Protein AF-0000000073468187 (afdb_homodimer)

Foldseek 3Di:
DPPFFDDPVRLVVQQAQFQKKKKWFAFPVRDIDIDIFGWHADPNKIKTKAFCDDRRNVRLVVPFKMKIKTKDWDAKDADPVNVDPVRIDTWMKMKIFIFGKDKDDDLVVLQVRVLRSCCNPPVVCSPPHDDSVVSNRMIMMMTRGDDMTMGTDD/DPPFFDDPVRLVVQQAQFQKKKKWFAFPVRDIDIDIFGWHADPNKIKTKDFCDDRRNVRLVVPFKMKIKTKDWDAKDADPVNPDPVRIDTWMKMKIFIFGKDKDDDLVVLQVRVLRSCCNPPVVCSPPHDDSVVSNRMIMMMTRGPDMTMGTDD

Solvent-accessible surface area (backbone atoms only — not comparable to full-atom values): 16418 Å² total; per-residue (Å²): 134,76,86,31,59,46,50,71,66,54,41,50,49,49,54,62,63,48,74,50,33,35,42,22,28,28,40,97,88,48,37,23,42,45,42,78,40,52,56,42,58,54,95,84,24,41,36,31,69,45,66,69,67,52,71,68,53,54,18,33,74,75,41,33,45,26,13,40,28,36,69,45,80,59,57,76,39,66,42,93,70,64,80,40,75,83,42,55,46,56,24,31,41,36,35,38,31,35,29,38,35,46,73,63,78,53,64,68,60,48,46,55,51,52,50,50,44,33,43,73,77,39,52,89,41,50,84,56,79,78,54,66,68,58,53,70,62,42,28,36,37,38,33,47,67,75,44,78,46,30,38,41,42,127,134,76,88,33,59,47,50,71,67,54,41,49,48,47,53,62,63,48,74,50,32,34,42,21,29,27,41,95,89,49,37,23,42,44,44,77,41,54,56,42,56,54,96,85,25,40,36,31,70,45,66,69,66,52,70,68,52,54,18,32,73,75,41,32,43,27,13,40,26,37,69,45,80,60,54,74,39,66,40,94,70,63,79,40,74,84,40,55,44,57,25,33,40,36,36,36,30,35,29,39,37,47,75,63,78,56,65,68,61,49,45,55,51,52,49,51,44,33,43,72,75,38,52,90,41,49,85,57,80,79,54,66,67,57,53,70,62,42,28,36,37,39,33,46,66,74,43,76,46,30,38,41,41,127

Organism: Methanocorpusculum labreanum (strain ATCC 43576 / DSM 4855 / Z) (NCBI:txid410358)

Secondary structure (DSSP, 8-state):
--TTBPPHHHHHHHHHH-SEEEEEEE-TTS-EEEEEEEEEEETTEEEEEE-SSSHHHHHHHH--EEEEEEEEEEEEEE-TT--SGGGEEEEEEEEEEEEEEEE---HHHHHHHHHHHHHHH-GGGTTSPPPHHHHHHSEEEEEEEEEEEEEEE-/--TTBPPHHHHHHHHHH-S-EEEEEE-TTS-EEEEEE-EEEETTEEEEEE-SSSHHHHHHHH--EEEEEEEEEEEEEE-TT--SGGGEEEEEEEEEEEEEEEE---HHHHHHHHHHHHHHH-GGGTTSPPPHHHHHHSEEEEEEEEEEEEEEE-

Radius of gyration: 19.94 Å; Cα contacts (8 Å, |Δi|>4): 671; chains: 2; bounding box: 41×60×46 Å

Sequence (308 aa):
MKDHQLSEEEITYLLENAASGVLGTSDADGSPYCVPVHFVYLDKKIYIHGLTAGEKTENIQRDPRVCFTVYRMGELLYSAEAKSPCSVNTAYQSVVVKGSAILVDDLQAKREILDAVVKKYTPQLACLSMQETAVMQTAVIVITPAICTGKYYLMKDHQLSEEEITYLLENAASGVLGTSDADGSPYCVPVHFVYLDKKIYIHGLTAGEKTENIQRDPRVCFTVYRMGELLYSAEAKSPCSVNTAYQSVVVKGSAILVDDLQAKREILDAVVKKYTPQLACLSMQETAVMQTAVIVITPAICTGKYYL

Nearest PDB structures (foldseek):
  2fg9-assembly1_A  TM=9.279E-01  e=3.735E-14  Bacteroides thetaiotaomicron VPI-5482
  2hti-assembly1_A-2  TM=8.889E-01  e=5.302E-12  Halalkalibacterium halodurans
  1rfe-assembly1_A  TM=8.109E-01  e=7.107E-11  Mycobacterium tuberculosis H37Rv
  3f7e-assembly1_B  TM=7.741E-01  e=7.511E-09  Mycolicibacterium smegmatis
  3tgv-assembly2_D  TM=7.166E-01  e=1.816E-07  Vibrio cholerae O395

InterPro domains:
  IPR012349 FMN-binding split barrel [G3DSA:2.30.110.10] (2-153)
  IPR024747 Pyridoxamine 5'-phosphate oxidase-related [PF12900] (7-151)

pLDDT: mean 88.02, std 11.49, range [37.12, 98.69]

Structure (mmCIF, N/CA/C/O backbone):
data_AF-0000000073468187-model_v1
#
loop_
_entity.id
_entity.type
_entity.pdbx_description
1 polymer "Pyridoxamine 5'-phosphate oxidase-related, FMN-binding protein"
#
loop_
_atom_site.group_PDB
_atom_site.id
_atom_site.type_symbol
_atom_site.label_atom_id
_atom_site.label_alt_id
_atom_site.label_comp_id
_atom_site.label_asym_id
_atom_site.label_entity_id
_atom_site.label_seq_id
_atom_site.pdbx_PDB_ins_code
_atom_site.Cartn_x
_atom_site.Cartn_y
_atom_site.Cartn_z
_atom_site.occupancy
_atom_site.B_iso_or_equiv
_atom_site.auth_seq_id
_atom_site.auth_comp_id
_atom_site.auth_asym_id
_atom_site.auth_atom_id
_atom_site.pdbx_PDB_model_num
ATOM 1 N N . MET A 1 1 ? -17.359 -10.578 -7.027 1 38.19 1 MET A N 1
ATOM 2 C CA . MET A 1 1 ? -16.562 -10.773 -5.82 1 38.19 1 MET A CA 1
ATOM 3 C C . MET A 1 1 ? -17.266 -10.164 -4.605 1 38.19 1 MET A C 1
ATOM 5 O O . MET A 1 1 ? -16.719 -9.281 -3.947 1 38.19 1 MET A O 1
ATOM 9 N N . LYS A 1 2 ? -18.531 -10.25 -4.688 1 46.78 2 LYS A N 1
ATOM 10 C CA . LYS A 1 2 ? -19.594 -9.742 -3.82 1 46.78 2 LYS A CA 1
ATOM 11 C C . LYS A 1 2 ? -19.453 -10.281 -2.4 1 46.78 2 LYS A C 1
ATOM 13 O O . LYS A 1 2 ? -19.859 -9.633 -1.438 1 46.78 2 LYS A O 1
ATOM 18 N N . ASP A 1 3 ? -18.734 -11.422 -2.129 1 59.06 3 ASP A N 1
ATOM 19 C CA . ASP A 1 3 ? -19.062 -12.164 -0.917 1 59.06 3 ASP A CA 1
ATOM 20 C C . ASP A 1 3 ? -18.234 -11.68 0.27 1 59.06 3 ASP A C 1
ATOM 22 O O . ASP A 1 3 ? -18.641 -11.844 1.424 1 59.06 3 ASP A O 1
ATOM 26 N N . HIS A 1 4 ? -17.297 -10.719 0.056 1 77.31 4 HIS A N 1
ATOM 27 C CA . HIS A 1 4 ? -16.5 -10.375 1.225 1 77.31 4 HIS A CA 1
ATOM 28 C C . HIS A 1 4 ? -16.281 -8.867 1.326 1 77.31 4 HIS A C 1
ATOM 30 O O . HIS A 1 4 ? -15.148 -8.391 1.396 1 77.31 4 HIS A O 1
ATOM 36 N N . GLN A 1 5 ? -17.641 -8.297 1.469 1 83.62 5 GLN A N 1
ATOM 37 C CA . GLN A 1 5 ? -17.594 -6.844 1.579 1 83.62 5 GLN A CA 1
ATOM 38 C C . GLN A 1 5 ? -17.672 -6.402 3.037 1 83.62 5 GLN A C 1
ATOM 40 O O . GLN A 1 5 ? -18.516 -6.883 3.793 1 83.62 5 GLN A O 1
ATOM 45 N N . LEU A 1 6 ? -16.812 -5.555 3.4 1 87.31 6 LEU A N 1
ATOM 46 C CA . LEU A 1 6 ? -16.859 -4.957 4.73 1 87.31 6 LEU A CA 1
ATOM 47 C C . LEU A 1 6 ? -18.062 -4.039 4.871 1 87.31 6 LEU A C 1
ATOM 49 O O . LEU A 1 6 ? -18.469 -3.393 3.906 1 87.31 6 LEU A O 1
ATOM 53 N N . SER A 1 7 ? -18.609 -3.998 6.039 1 88.56 7 SER A N 1
ATOM 54 C CA . SER A 1 7 ? -19.641 -3.025 6.34 1 88.56 7 SER A CA 1
ATOM 55 C C . SER A 1 7 ? -19.078 -1.613 6.434 1 88.56 7 SER A C 1
ATOM 57 O O . SER A 1 7 ? -17.859 -1.436 6.535 1 88.56 7 SER A O 1
ATOM 59 N N . GLU A 1 8 ? -19.953 -0.653 6.371 1 90.25 8 GLU A N 1
ATOM 60 C CA . GLU A 1 8 ? -19.531 0.733 6.52 1 90.25 8 GLU A CA 1
ATOM 61 C C . GLU A 1 8 ? -18.828 0.954 7.859 1 90.25 8 GLU A C 1
ATOM 63 O O . GLU A 1 8 ? -17.875 1.723 7.945 1 90.25 8 GLU A O 1
ATOM 68 N N . GLU A 1 9 ? -19.375 0.314 8.844 1 91.88 9 GLU A N 1
ATOM 69 C CA . GLU A 1 9 ? -18.797 0.426 10.18 1 91.88 9 GLU A CA 1
ATOM 70 C C . GLU A 1 9 ? -17.391 -0.158 10.219 1 91.88 9 GLU A C 1
ATOM 72 O O . GLU A 1 9 ? -16.484 0.415 10.828 1 91.88 9 GLU A O 1
ATOM 77 N N . GLU A 1 10 ? -17.219 -1.279 9.57 1 91.25 10 GLU A 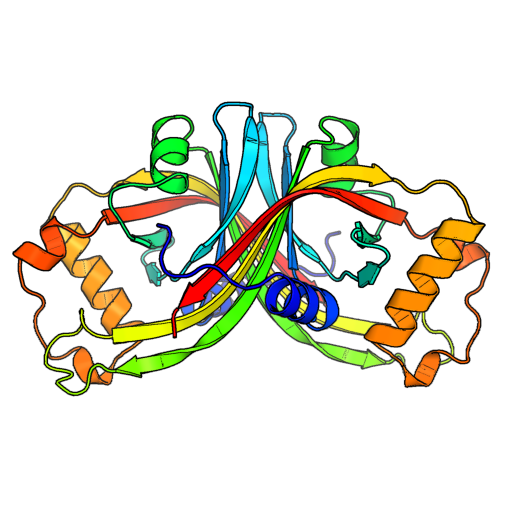N 1
ATOM 78 C CA . GLU A 1 10 ? -15.906 -1.932 9.523 1 91.25 10 GLU A CA 1
ATOM 79 C C . GLU A 1 10 ? -14.906 -1.11 8.711 1 91.25 10 GLU A C 1
ATOM 81 O O . GLU A 1 10 ? -13.734 -1.016 9.07 1 91.25 10 GLU A O 1
ATOM 86 N N . ILE A 1 11 ? -15.414 -0.566 7.652 1 94.25 11 ILE A N 1
ATOM 87 C CA . ILE A 1 11 ? -14.586 0.311 6.828 1 94.25 11 ILE A CA 1
ATOM 88 C C . ILE A 1 11 ? -14.117 1.506 7.656 1 94.25 11 ILE A C 1
ATOM 90 O O . ILE A 1 11 ? -12.922 1.813 7.691 1 94.25 11 ILE A O 1
ATOM 94 N N . THR A 1 12 ? -15.047 2.113 8.328 1 94.38 12 THR A N 1
ATOM 95 C CA . THR A 1 12 ? -14.742 3.264 9.172 1 94.38 12 THR A CA 1
ATOM 96 C C . THR A 1 12 ? -13.742 2.883 10.266 1 94.38 12 THR A C 1
ATOM 98 O O . THR A 1 12 ? -12.789 3.617 10.523 1 94.38 12 THR A O 1
ATOM 101 N N . TYR A 1 13 ? -13.945 1.744 10.867 1 94.31 13 TYR A N 1
ATOM 102 C CA . TYR A 1 13 ? -13.047 1.274 11.922 1 94.31 13 TYR A CA 1
ATOM 103 C C . TYR A 1 13 ? -11.625 1.117 11.398 1 94.31 13 TYR A C 1
ATOM 105 O O . TYR A 1 13 ? -10.672 1.574 12.039 1 94.31 13 TYR A O 1
ATOM 113 N N . LEU A 1 14 ? -11.5 0.508 10.273 1 94.56 14 LEU A N 1
ATOM 114 C CA . LEU A 1 14 ? -10.172 0.299 9.695 1 94.56 14 LEU A CA 1
ATOM 115 C C . LEU A 1 14 ? -9.508 1.631 9.359 1 94.56 14 LEU A C 1
ATOM 117 O O . LEU A 1 14 ? -8.328 1.832 9.648 1 94.56 14 LEU A O 1
ATOM 121 N N . LEU A 1 15 ? -10.234 2.52 8.805 1 96 15 LEU A N 1
ATOM 122 C CA . LEU A 1 15 ? -9.695 3.816 8.406 1 96 15 LEU A CA 1
ATOM 123 C C . LEU A 1 15 ? -9.336 4.652 9.625 1 96 15 LEU A C 1
ATOM 125 O O . LEU A 1 15 ? -8.391 5.445 9.578 1 96 15 LEU A O 1
ATOM 129 N N . GLU A 1 16 ? -10.023 4.461 10.656 1 94.69 16 GLU A N 1
ATOM 130 C CA . GLU A 1 16 ? -9.766 5.246 11.859 1 94.69 16 GLU A CA 1
ATOM 131 C C . GLU A 1 16 ? -8.602 4.668 12.656 1 94.69 16 GLU A C 1
ATOM 133 O O . GLU A 1 16 ? -7.902 5.398 13.359 1 94.69 16 GLU A O 1
ATOM 138 N N . ASN A 1 17 ? -8.336 3.381 12.484 1 93.06 17 ASN A N 1
ATOM 139 C CA . ASN A 1 17 ? -7.441 2.752 13.453 1 93.06 17 ASN A CA 1
ATOM 140 C C . ASN A 1 17 ? -6.152 2.275 12.789 1 93.06 17 ASN A C 1
ATOM 142 O O . ASN A 1 17 ? -5.156 2.023 13.469 1 93.06 17 ASN A O 1
ATOM 146 N N . ALA A 1 18 ? -6.168 2.047 11.508 1 93 18 ALA A N 1
ATOM 147 C CA . ALA A 1 18 ? -4.93 1.641 10.852 1 93 18 ALA A CA 1
ATOM 148 C C . ALA A 1 18 ? -3.848 2.705 11.008 1 93 18 ALA A C 1
ATOM 150 O O . ALA A 1 18 ? -4.117 3.9 10.867 1 93 18 ALA A O 1
ATOM 151 N N . ALA A 1 19 ? -2.623 2.307 11.273 1 91.06 19 ALA A N 1
ATOM 152 C CA . ALA A 1 19 ? -1.525 3.232 11.539 1 91.06 19 ALA A CA 1
ATOM 153 C C . ALA A 1 19 ? -1.041 3.891 10.25 1 91.06 19 ALA A C 1
ATOM 155 O O . ALA A 1 19 ? -0.553 5.023 10.266 1 91.06 19 ALA A O 1
ATOM 156 N N . SER A 1 20 ? -1.106 3.146 9.219 1 93.81 20 SER A N 1
ATOM 157 C CA . SER A 1 20 ? -0.61 3.654 7.941 1 93.81 20 SER A CA 1
ATOM 158 C C . SER A 1 20 ? -1.435 3.119 6.773 1 93.81 20 SER A C 1
ATOM 160 O O . SER A 1 20 ? -2.225 2.188 6.941 1 93.81 20 SER A O 1
ATOM 162 N N . GLY A 1 21 ? -1.329 3.762 5.68 1 95.88 21 GLY A N 1
ATOM 163 C CA . GLY A 1 21 ? -1.89 3.355 4.402 1 95.88 21 GLY A CA 1
ATOM 164 C C . GLY A 1 21 ? -0.959 3.615 3.232 1 95.88 21 GLY A C 1
ATOM 165 O O . GLY A 1 21 ? 0.161 4.094 3.418 1 95.88 21 GLY A O 1
ATOM 166 N N . VAL A 1 22 ? -1.368 3.225 2.084 1 97.5 22 VAL A N 1
ATOM 167 C CA . VAL A 1 22 ? -0.574 3.447 0.88 1 97.5 22 VAL A CA 1
ATOM 168 C C . VAL A 1 22 ? -1.325 4.375 -0.072 1 97.5 22 VAL A C 1
ATOM 170 O O . VAL A 1 22 ? -2.479 4.113 -0.421 1 97.5 22 VAL A O 1
ATOM 173 N N . LEU A 1 23 ? -0.683 5.441 -0.407 1 98.19 23 LEU A N 1
ATOM 174 C CA . LEU A 1 23 ? -1.213 6.395 -1.377 1 98.19 23 LEU A CA 1
ATOM 175 C C . LEU A 1 23 ? -0.677 6.102 -2.773 1 98.19 23 LEU A C 1
ATOM 177 O O . LEU A 1 23 ? 0.539 6.059 -2.98 1 98.19 23 LEU A O 1
ATOM 181 N N . GLY A 1 24 ? -1.588 5.879 -3.672 1 98.31 24 GLY A N 1
ATOM 182 C CA . GLY A 1 24 ? -1.244 5.73 -5.074 1 98.31 24 GLY A CA 1
ATOM 183 C C . GLY A 1 24 ? -1.524 6.973 -5.895 1 98.31 24 GLY A C 1
ATOM 184 O O . GLY A 1 24 ? -2.637 7.504 -5.867 1 98.31 24 GLY A O 1
ATOM 185 N N . THR A 1 25 ? -0.547 7.453 -6.578 1 98.19 25 THR A N 1
ATOM 186 C CA . THR A 1 25 ? -0.655 8.57 -7.512 1 98.19 25 THR A CA 1
ATOM 187 C C . THR A 1 25 ? -0.124 8.18 -8.883 1 98.19 25 THR A C 1
ATOM 189 O O . THR A 1 25 ? 0.376 7.062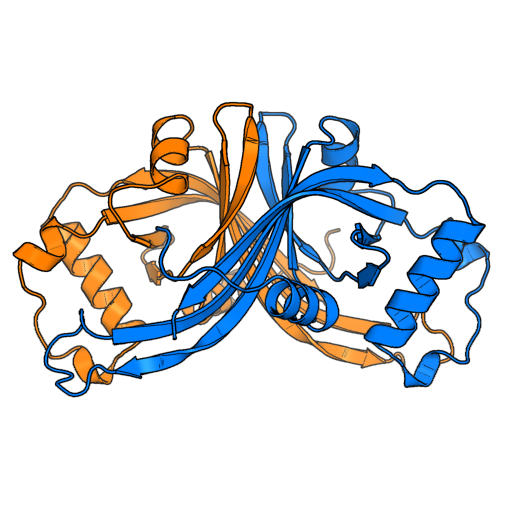 -9.07 1 98.19 25 THR A O 1
ATOM 192 N N . SER A 1 26 ? -0.34 9.055 -9.844 1 97.62 26 SER A N 1
ATOM 193 C CA . SER A 1 26 ? 0.182 8.82 -11.188 1 97.62 26 SER A CA 1
ATOM 194 C C . SER A 1 26 ? 1.375 9.727 -11.484 1 97.62 26 SER A C 1
ATOM 196 O O . SER A 1 26 ? 1.283 10.945 -11.344 1 97.62 26 SER A O 1
ATOM 198 N N . ASP A 1 27 ? 2.451 9.109 -11.883 1 96.44 27 ASP A N 1
ATOM 199 C CA . ASP A 1 27 ? 3.615 9.883 -12.297 1 96.44 27 ASP A CA 1
ATOM 200 C C . ASP A 1 27 ? 3.332 10.641 -13.586 1 96.44 27 ASP A C 1
ATOM 202 O O . ASP A 1 27 ? 2.266 10.492 -14.188 1 96.44 27 ASP A O 1
ATOM 206 N N . ALA A 1 28 ? 4.332 11.438 -13.969 1 94.69 28 ALA A N 1
ATOM 207 C CA . ALA A 1 28 ? 4.172 12.281 -15.148 1 94.69 28 ALA A CA 1
ATOM 208 C C . ALA A 1 28 ? 3.938 11.438 -16.406 1 94.69 28 ALA A C 1
ATOM 210 O O . ALA A 1 28 ? 3.211 11.844 -17.312 1 94.69 28 ALA A O 1
ATOM 211 N N . ASP A 1 29 ? 4.488 10.25 -16.453 1 94.62 29 ASP A N 1
ATOM 212 C CA . ASP A 1 29 ? 4.355 9.383 -17.625 1 94.62 29 ASP A CA 1
ATOM 213 C C . ASP A 1 29 ? 3.135 8.477 -17.5 1 94.62 29 ASP A C 1
ATOM 215 O O . ASP A 1 29 ? 2.928 7.59 -18.328 1 94.62 29 ASP A O 1
ATOM 219 N N . GLY A 1 30 ? 2.408 8.648 -16.422 1 94.38 30 GLY A N 1
ATOM 220 C CA . GLY A 1 30 ? 1.187 7.883 -16.234 1 94.38 30 GLY A CA 1
ATOM 221 C C . GLY A 1 30 ? 1.387 6.633 -15.406 1 94.38 30 GLY A C 1
ATOM 222 O O . GLY A 1 30 ? 0.422 5.945 -15.07 1 94.38 30 GLY A O 1
ATOM 223 N N . SER A 1 31 ? 2.637 6.344 -15.086 1 96.31 31 SER A N 1
ATOM 224 C CA . SER A 1 31 ? 2.902 5.148 -14.289 1 96.31 31 SER A CA 1
ATOM 225 C C . SER A 1 31 ? 2.453 5.336 -12.844 1 96.31 31 SER A C 1
ATOM 227 O O . SER A 1 31 ? 2.521 6.441 -12.305 1 96.31 31 SER A O 1
ATOM 229 N N . PRO A 1 32 ? 1.988 4.262 -12.289 1 97.75 32 PRO A N 1
ATOM 230 C CA . PRO A 1 32 ? 1.579 4.367 -10.883 1 97.75 32 PRO A CA 1
ATOM 231 C C . PRO A 1 32 ? 2.758 4.605 -9.938 1 97.75 32 PRO A C 1
ATOM 233 O O . PRO A 1 32 ? 3.865 4.129 -10.195 1 97.75 32 PRO A O 1
ATOM 236 N N . TYR A 1 33 ? 2.539 5.363 -8.953 1 97.69 33 TYR A N 1
ATOM 237 C CA . TYR A 1 33 ? 3.471 5.617 -7.859 1 97.69 33 TYR A CA 1
ATOM 238 C C . TYR A 1 33 ? 2.781 5.457 -6.508 1 97.69 33 TYR A C 1
ATOM 240 O O . TYR A 1 33 ? 1.855 6.203 -6.184 1 97.69 33 TYR A O 1
ATOM 248 N N . CYS A 1 34 ? 3.172 4.465 -5.723 1 97.5 34 CYS A N 1
ATOM 249 C CA . CYS A 1 34 ? 2.531 4.121 -4.461 1 97.5 34 CYS A CA 1
ATOM 250 C C . CYS A 1 34 ? 3.508 4.262 -3.299 1 97.5 34 CYS A C 1
ATOM 252 O O . CYS A 1 34 ? 4.582 3.656 -3.311 1 97.5 34 CYS A O 1
ATOM 254 N N . VAL A 1 35 ? 3.125 4.984 -2.262 1 96.06 35 VAL A N 1
ATOM 255 C CA . VAL A 1 35 ? 4.027 5.172 -1.129 1 96.06 35 VAL A CA 1
ATOM 256 C C . VAL A 1 35 ? 3.246 5.043 0.177 1 96.06 35 VAL A C 1
ATOM 258 O O . VAL A 1 35 ? 2.096 5.48 0.267 1 96.06 35 VAL A O 1
ATOM 261 N N . PRO A 1 36 ? 3.861 4.41 1.139 1 95.06 36 PRO A N 1
ATOM 262 C CA . PRO A 1 36 ? 3.209 4.375 2.449 1 95.06 36 PRO A CA 1
ATOM 263 C C . PRO A 1 36 ? 3.199 5.734 3.141 1 95.06 36 PRO A C 1
ATOM 265 O O . PRO A 1 36 ? 4.168 6.492 3.041 1 95.06 36 PRO A O 1
ATOM 268 N N . VAL A 1 37 ? 2.123 6.016 3.84 1 94 37 VAL A N 1
ATOM 269 C CA . VAL A 1 37 ? 1.981 7.312 4.496 1 94 37 VAL A CA 1
ATOM 270 C C . VAL A 1 37 ? 1.19 7.152 5.789 1 94 37 VAL A C 1
ATOM 272 O O . VAL A 1 37 ? 0.355 6.254 5.91 1 94 37 VAL A O 1
ATOM 275 N N . HIS A 1 38 ? 1.475 8.047 6.734 1 92.81 38 HIS A N 1
ATOM 276 C CA . HIS A 1 38 ? 0.562 8.234 7.855 1 92.81 38 HIS A CA 1
ATOM 277 C C . HIS A 1 38 ? -0.658 9.055 7.441 1 92.81 38 HIS A C 1
ATOM 279 O O . HIS A 1 38 ? -0.572 9.891 6.543 1 92.81 38 HIS A O 1
ATOM 285 N N . PHE A 1 39 ? -1.744 8.758 8.141 1 95.69 39 PHE A N 1
ATOM 286 C CA . PHE A 1 39 ? -2.971 9.445 7.766 1 95.69 39 PHE A CA 1
ATOM 287 C C . PHE A 1 39 ? -3.936 9.523 8.945 1 95.69 39 PHE A C 1
ATOM 289 O O . PHE A 1 39 ? -3.762 8.82 9.938 1 95.69 39 PHE A O 1
ATOM 296 N N . VAL A 1 40 ? -4.875 10.391 8.797 1 96.81 40 VAL A N 1
ATOM 297 C CA . VAL A 1 40 ? -6.031 10.422 9.688 1 96.81 40 VAL A CA 1
ATOM 298 C C . VAL A 1 40 ? -7.316 10.461 8.867 1 96.81 40 VAL A C 1
ATOM 300 O O . VAL A 1 40 ? -7.316 10.93 7.723 1 96.81 40 VAL A O 1
ATOM 303 N N . TYR A 1 41 ? -8.32 9.82 9.391 1 97.69 41 TYR A N 1
ATOM 304 C CA . TYR A 1 41 ? -9.656 9.82 8.805 1 97.69 41 TYR A CA 1
ATOM 305 C C . TYR A 1 41 ? -10.609 10.695 9.609 1 97.69 41 TYR A C 1
ATOM 307 O O . TYR A 1 41 ? -10.898 10.406 10.773 1 97.69 41 TYR A O 1
ATOM 315 N N . LEU A 1 42 ? -11.016 11.789 8.984 1 95.44 42 LEU A N 1
ATOM 316 C CA . LEU A 1 42 ? -11.883 12.766 9.633 1 95.44 42 LEU A CA 1
ATOM 317 C C . LEU A 1 42 ? -12.977 13.234 8.68 1 95.44 42 LEU A C 1
ATOM 319 O O . LEU A 1 42 ? -12.703 13.555 7.52 1 95.44 42 LEU A O 1
ATOM 323 N N . ASP A 1 43 ? -14.289 13.25 9.148 1 94.19 43 ASP A N 1
ATOM 324 C CA . ASP A 1 43 ? -15.414 13.766 8.375 1 94.19 43 ASP A CA 1
ATOM 325 C C . ASP A 1 43 ? -15.477 13.094 7 1 94.19 43 ASP A C 1
ATOM 327 O O . ASP A 1 43 ? -15.578 13.781 5.977 1 94.19 43 ASP A O 1
ATOM 331 N N . LYS A 1 44 ? -15.234 11.82 6.918 1 95.81 44 LYS A N 1
ATOM 332 C CA . LYS A 1 44 ? -15.344 10.969 5.734 1 95.81 44 LYS A CA 1
ATOM 333 C C . LYS A 1 44 ? -14.289 11.336 4.699 1 95.81 44 LYS A C 1
ATOM 335 O O . LYS A 1 44 ? -14.477 11.109 3.502 1 95.81 44 LYS A O 1
ATOM 340 N N . LYS A 1 45 ? -13.227 11.969 5.188 1 97.94 45 LYS A N 1
ATOM 341 C CA . LYS A 1 45 ? -12.086 12.281 4.332 1 97.94 45 LYS A CA 1
ATOM 342 C C . LYS A 1 45 ? -10.789 11.719 4.922 1 97.94 45 LYS A C 1
ATOM 344 O O . LYS A 1 45 ? -10.727 11.422 6.117 1 97.94 45 LYS A O 1
ATOM 349 N N . ILE A 1 46 ? -9.859 11.57 4.051 1 98.38 46 ILE A N 1
ATOM 350 C CA . ILE A 1 46 ? -8.547 11.086 4.453 1 98.38 46 ILE A CA 1
ATOM 351 C C . ILE A 1 46 ? -7.52 12.211 4.348 1 98.38 46 ILE A C 1
ATOM 353 O O . ILE A 1 46 ? -7.43 12.883 3.318 1 98.38 46 ILE A O 1
ATOM 357 N N . TYR A 1 47 ? -6.758 12.398 5.391 1 97.75 47 TYR A N 1
ATOM 358 C CA . TYR A 1 47 ? -5.758 13.461 5.422 1 97.75 47 TYR A CA 1
ATOM 359 C C . TYR A 1 47 ? -4.359 12.891 5.637 1 97.75 47 TYR A C 1
ATOM 361 O O . TYR A 1 47 ? -4.168 12.008 6.473 1 97.75 47 TYR A O 1
ATOM 369 N N . ILE A 1 48 ? -3.457 13.422 4.898 1 95.94 48 ILE A N 1
ATOM 370 C CA . ILE A 1 48 ? -2.072 12.977 4.953 1 95.94 48 ILE A CA 1
ATOM 371 C C . ILE A 1 48 ? -1.147 14.172 5.168 1 95.94 48 ILE A C 1
ATOM 373 O O . ILE A 1 48 ? -1.289 15.195 4.504 1 95.94 48 ILE A O 1
ATOM 377 N N . HIS A 1 49 ? -0.279 14.016 6.121 1 87.62 49 HIS A N 1
ATOM 378 C CA . HIS A 1 49 ? 0.706 15.078 6.312 1 87.62 49 HIS A CA 1
ATOM 379 C C . HIS A 1 49 ? 2.018 14.742 5.609 1 87.62 49 HIS A C 1
ATOM 381 O O . HIS A 1 49 ? 2.352 13.57 5.438 1 87.62 49 HIS A O 1
ATOM 387 N N . GLY A 1 50 ? 2.713 15.711 5.203 1 77.75 50 GLY A N 1
ATOM 388 C CA . GLY A 1 50 ? 4.008 15.492 4.574 1 77.75 50 GLY A CA 1
ATOM 389 C C . GLY A 1 50 ? 4.711 16.781 4.207 1 77.75 50 GLY A C 1
ATOM 390 O O . GLY A 1 50 ? 4.391 17.844 4.738 1 77.75 50 GLY A O 1
ATOM 391 N N . LEU A 1 51 ? 5.82 16.5 3.416 1 71.06 51 LEU A N 1
ATOM 392 C CA . LEU A 1 51 ? 6.598 17.641 2.938 1 71.06 51 LEU A CA 1
ATOM 393 C C . LEU A 1 51 ? 5.875 18.359 1.803 1 71.06 51 LEU A C 1
ATOM 395 O O . LEU A 1 51 ? 5.098 17.75 1.071 1 71.06 51 LEU A O 1
ATOM 399 N N . THR A 1 52 ? 6.098 19.531 1.712 1 71.31 52 THR A N 1
ATOM 400 C CA . THR A 1 52 ? 5.488 20.359 0.683 1 71.31 52 THR A CA 1
ATOM 401 C C . THR A 1 52 ? 6.035 20 -0.697 1 71.31 52 THR A C 1
ATOM 403 O O . THR A 1 52 ? 5.418 20.328 -1.716 1 71.31 52 THR A O 1
ATOM 406 N N . ALA A 1 53 ? 7.184 19.375 -0.659 1 71 53 ALA A N 1
ATOM 407 C CA . ALA A 1 53 ? 7.809 18.969 -1.917 1 71 53 ALA A CA 1
ATOM 408 C C . ALA A 1 53 ? 8.016 17.453 -1.971 1 71 53 ALA A C 1
ATOM 410 O O . ALA A 1 53 ? 8.195 16.812 -0.936 1 71 53 ALA A O 1
ATOM 411 N N . GLY A 1 54 ? 7.906 17.047 -3.262 1 80.69 54 GLY A N 1
ATOM 412 C CA . GLY A 1 54 ? 8.125 15.625 -3.471 1 80.69 54 GLY A CA 1
ATOM 413 C C . GLY A 1 54 ? 7.285 15.055 -4.602 1 80.69 54 GLY A C 1
ATOM 414 O O . GLY A 1 54 ? 6.387 15.719 -5.113 1 80.69 54 GLY A O 1
ATOM 415 N N . GLU A 1 55 ? 7.59 13.883 -4.895 1 83.38 55 GLU A N 1
ATOM 416 C CA . GLU A 1 55 ? 7 13.227 -6.059 1 83.38 55 GLU A CA 1
ATOM 417 C C . GLU A 1 55 ? 5.488 13.086 -5.906 1 83.38 55 GLU A C 1
ATOM 419 O O . GLU A 1 55 ? 4.738 13.352 -6.848 1 83.38 55 GLU A O 1
ATOM 424 N N . LYS A 1 56 ? 5.031 12.727 -4.707 1 85.31 56 LYS A N 1
ATOM 425 C CA . LYS A 1 56 ? 3.594 12.539 -4.543 1 85.31 56 LYS A CA 1
ATOM 426 C C . LYS A 1 56 ? 2.848 13.867 -4.648 1 85.31 56 LYS A C 1
ATOM 428 O O . LYS A 1 56 ? 1.755 13.922 -5.215 1 85.31 56 LYS A O 1
ATOM 433 N N . THR A 1 57 ? 3.4 14.891 -4.086 1 90.12 57 THR A N 1
ATOM 434 C CA . THR A 1 57 ? 2.77 16.203 -4.145 1 90.12 57 THR A CA 1
ATOM 435 C C . THR A 1 57 ? 2.738 16.734 -5.578 1 90.12 57 THR A C 1
ATOM 437 O O . THR A 1 57 ? 1.726 17.266 -6.027 1 90.12 57 THR A O 1
ATOM 440 N N . GLU A 1 58 ? 3.812 16.562 -6.285 1 92.88 58 GLU A N 1
ATOM 441 C CA . GLU A 1 58 ? 3.867 16.953 -7.691 1 92.88 58 GLU A CA 1
ATOM 442 C C . GLU A 1 58 ? 2.848 16.172 -8.516 1 92.88 58 GLU A C 1
ATOM 444 O O . GLU A 1 58 ? 2.174 16.75 -9.375 1 92.88 58 GLU A O 1
ATOM 449 N N . ASN A 1 59 ? 2.766 14.914 -8.258 1 95.75 59 ASN A N 1
ATOM 450 C CA . ASN A 1 59 ? 1.802 14.078 -8.961 1 95.75 59 ASN A CA 1
ATOM 451 C C . ASN A 1 59 ? 0.372 14.562 -8.75 1 95.75 59 ASN A C 1
ATOM 453 O O . ASN A 1 59 ? -0.403 14.664 -9.703 1 95.75 59 ASN A O 1
ATOM 457 N N . ILE A 1 60 ? 0.068 14.859 -7.5 1 95.44 60 ILE A N 1
ATOM 458 C CA . ILE A 1 60 ? -1.287 15.25 -7.133 1 95.44 60 ILE A CA 1
ATOM 459 C C . ILE A 1 60 ? -1.644 16.578 -7.805 1 95.44 60 ILE A C 1
ATOM 461 O O . ILE A 1 60 ? -2.783 16.766 -8.234 1 95.44 60 ILE A O 1
ATOM 465 N N . GLN A 1 61 ? -0.663 17.438 -7.867 1 94.19 61 GLN A N 1
ATOM 466 C CA . GLN A 1 61 ? -0.886 18.719 -8.531 1 94.19 61 GLN A CA 1
ATOM 467 C C . GLN A 1 61 ? -1.161 18.516 -10.023 1 94.19 61 GLN A C 1
ATOM 469 O O . GLN A 1 61 ? -1.949 19.25 -10.617 1 94.19 61 GLN A O 1
ATOM 474 N N . ARG A 1 62 ? -0.576 17.547 -10.633 1 95.94 62 ARG A N 1
ATOM 475 C CA . ARG A 1 62 ? -0.739 17.266 -12.055 1 95.94 62 ARG A CA 1
ATOM 476 C C . ARG A 1 62 ? -2.018 16.469 -12.312 1 95.94 62 ARG A C 1
ATOM 478 O O . ARG A 1 62 ? -2.729 16.734 -13.281 1 95.94 62 ARG A O 1
ATOM 485 N N . ASP A 1 63 ? -2.291 15.484 -11.531 1 97.19 63 ASP A N 1
ATOM 486 C CA . ASP A 1 63 ? -3.447 14.602 -11.633 1 97.19 63 ASP A CA 1
ATOM 487 C C . ASP A 1 63 ? -4.02 14.289 -10.25 1 97.19 63 ASP A C 1
ATOM 489 O O . ASP A 1 63 ? -3.443 13.5 -9.5 1 97.19 63 ASP A O 1
ATOM 493 N N . PRO A 1 64 ? -5.145 14.906 -9.898 1 97.75 64 PRO A N 1
ATOM 494 C CA . PRO A 1 64 ? -5.664 14.789 -8.531 1 97.75 64 PRO A CA 1
ATOM 495 C C . PRO A 1 64 ? -6.27 13.414 -8.242 1 97.75 64 PRO A C 1
ATOM 497 O O . PRO A 1 64 ? -6.648 13.125 -7.105 1 97.75 64 PRO A O 1
ATOM 500 N N . ARG A 1 65 ? -6.453 12.586 -9.281 1 98.25 65 ARG A N 1
ATOM 501 C CA . ARG A 1 65 ? -7.016 11.258 -9.055 1 98.25 65 ARG A CA 1
ATOM 502 C C . ARG A 1 65 ? -6.035 10.375 -8.289 1 98.25 65 ARG A C 1
ATOM 504 O O . ARG A 1 65 ? -4.875 10.234 -8.688 1 98.25 65 ARG A O 1
ATOM 511 N N . VAL A 1 66 ? -6.473 9.805 -7.199 1 98.56 66 VAL A N 1
ATOM 512 C CA . VAL A 1 66 ? -5.594 9 -6.352 1 98.56 66 VAL A CA 1
ATOM 513 C C . VAL A 1 66 ? -6.32 7.742 -5.895 1 98.56 66 VAL A C 1
ATOM 515 O O . VAL A 1 66 ? -7.539 7.629 -6.047 1 98.56 66 VAL A O 1
ATOM 518 N N . CYS A 1 67 ? -5.633 6.793 -5.496 1 98.69 67 CYS A N 1
ATOM 519 C CA . CYS A 1 67 ? -6.102 5.609 -4.785 1 98.69 67 CYS A CA 1
ATOM 520 C C . CYS A 1 67 ? -5.438 5.496 -3.418 1 98.69 67 CYS A C 1
ATOM 522 O O . CYS A 1 67 ? -4.238 5.746 -3.285 1 98.69 67 CYS A O 1
ATOM 524 N N . PHE A 1 68 ? -6.137 5.258 -2.41 1 98.56 68 PHE A N 1
ATOM 525 C CA . PHE A 1 68 ? -5.629 5.062 -1.058 1 98.56 68 PHE A CA 1
ATOM 526 C C . PHE A 1 68 ? -6.047 3.703 -0.513 1 98.56 68 PHE A C 1
ATOM 528 O O . PHE A 1 68 ? -7.219 3.332 -0.591 1 98.56 68 PHE A O 1
ATOM 535 N N . THR A 1 69 ? -5.121 2.959 -0.013 1 98.12 69 THR A N 1
ATOM 536 C CA . THR A 1 69 ? -5.395 1.598 0.434 1 98.12 69 THR A CA 1
ATOM 537 C C . THR A 1 69 ? -4.926 1.396 1.871 1 98.12 69 THR A C 1
ATOM 539 O O . THR A 1 69 ? -3.812 1.792 2.229 1 98.12 69 THR A O 1
ATOM 542 N N . VAL A 1 70 ? -5.77 0.876 2.703 1 97.19 70 VAL A N 1
ATOM 543 C CA . VAL A 1 70 ? -5.434 0.396 4.039 1 97.19 70 VAL A CA 1
ATOM 544 C C . VAL A 1 70 ? -5.789 -1.084 4.16 1 97.19 70 VAL A C 1
ATOM 546 O O . VAL A 1 70 ? -6.797 -1.534 3.613 1 97.19 70 VAL A O 1
ATOM 549 N N . TYR A 1 71 ? -4.891 -1.784 4.809 1 94.19 71 TYR A N 1
ATOM 550 C CA . TYR A 1 71 ? -5.18 -3.205 4.977 1 94.19 71 TYR A CA 1
ATOM 551 C C . TYR A 1 71 ? -4.566 -3.736 6.266 1 94.19 71 TYR A C 1
ATOM 553 O O . TYR A 1 71 ? -3.662 -3.117 6.832 1 94.19 71 TYR A O 1
ATOM 561 N N . ARG A 1 72 ? -5.137 -4.715 6.719 1 89.56 72 ARG A N 1
ATOM 562 C CA . ARG A 1 72 ? -4.668 -5.484 7.863 1 89.56 72 ARG A CA 1
ATOM 563 C C . ARG A 1 72 ? -4.699 -6.98 7.57 1 89.56 72 ARG A C 1
ATOM 565 O O . ARG A 1 72 ? -5.719 -7.508 7.117 1 89.56 72 ARG A O 1
ATOM 572 N N . MET A 1 73 ? -3.504 -7.523 7.742 1 84.38 73 MET A N 1
ATOM 573 C CA . MET A 1 73 ? -3.428 -8.969 7.559 1 84.38 73 MET A CA 1
ATOM 574 C C . MET A 1 73 ? -3.537 -9.695 8.891 1 84.38 73 MET A C 1
ATOM 576 O O . MET A 1 73 ? -2.934 -9.281 9.883 1 84.38 73 MET A O 1
ATOM 580 N N . GLY A 1 74 ? -4.434 -10.641 8.906 1 79.62 74 GLY A N 1
ATOM 581 C CA . GLY A 1 74 ? -4.602 -11.469 10.086 1 79.62 74 GLY A CA 1
ATOM 582 C C . GLY A 1 74 ? -3.9 -12.812 9.984 1 79.62 74 GLY A C 1
ATOM 583 O O . GLY A 1 74 ? -2.809 -12.898 9.422 1 79.62 74 GLY A O 1
ATOM 584 N N . GLU A 1 75 ? -4.492 -13.805 10.602 1 79.31 75 GLU A N 1
ATOM 585 C CA . GLU A 1 75 ? -3.893 -15.133 10.656 1 79.31 75 GLU A CA 1
ATOM 586 C C . GLU A 1 75 ? -4.254 -15.953 9.422 1 79.31 75 GLU A C 1
ATOM 588 O O . GLU A 1 75 ? -5.211 -15.633 8.719 1 79.31 75 GLU A O 1
ATOM 593 N N . LEU A 1 76 ? -3.363 -16.891 9.117 1 78.06 76 LEU A N 1
ATOM 594 C CA . LEU A 1 76 ? -3.689 -17.875 8.078 1 78.06 76 LEU A CA 1
ATOM 595 C C . LEU A 1 76 ? -4.84 -18.766 8.523 1 78.06 76 LEU A C 1
ATOM 597 O O . LEU A 1 76 ? -4.91 -19.172 9.688 1 78.06 76 LEU A O 1
ATOM 601 N N . LEU A 1 77 ? -5.75 -18.875 7.652 1 77.56 77 LEU A N 1
ATOM 602 C CA . LEU A 1 77 ? -6.902 -19.734 7.898 1 77.56 77 LEU A CA 1
ATOM 603 C C . LEU A 1 77 ? -6.734 -21.094 7.203 1 77.56 77 LEU A C 1
ATOM 605 O O . LEU A 1 77 ? -6.633 -21.141 5.973 1 77.56 77 LEU A O 1
ATOM 609 N N . TYR A 1 78 ? -6.617 -22.094 8 1 75.94 78 TYR A N 1
ATOM 610 C CA . TYR A 1 78 ? -6.445 -23.438 7.469 1 75.94 78 TYR A CA 1
ATOM 611 C C . TYR A 1 78 ? -7.781 -24.156 7.371 1 75.94 78 TYR A C 1
ATOM 613 O O . TYR A 1 78 ? -8.617 -24.062 8.273 1 75.94 78 TYR A O 1
ATOM 621 N N . SER A 1 79 ? -8.109 -24.516 6.148 1 68.06 79 SER A N 1
ATOM 622 C CA . SER A 1 79 ? -9.305 -25.359 6.074 1 68.06 79 SER A CA 1
ATOM 623 C C . SER A 1 79 ? -9.133 -26.625 6.895 1 68.06 79 SER A C 1
ATOM 625 O O . SER A 1 79 ? -8.008 -27.062 7.16 1 68.06 79 SER A O 1
ATOM 627 N N . ALA A 1 80 ? -10.242 -26.938 7.633 1 59.03 80 ALA A N 1
ATOM 628 C CA . ALA A 1 80 ? -10.25 -28.109 8.5 1 59.03 80 ALA A CA 1
ATOM 629 C C . ALA A 1 80 ? -9.445 -29.25 7.891 1 59.03 80 ALA A C 1
ATOM 631 O O . ALA A 1 80 ? -8.75 -29.984 8.602 1 59.03 80 ALA A O 1
ATOM 632 N N . GLU A 1 81 ? -9.625 -29.469 6.617 1 54.81 81 GLU A N 1
ATOM 633 C CA . GLU A 1 81 ? -8.93 -30.625 6.055 1 54.81 81 GLU A CA 1
ATOM 634 C C . GLU A 1 81 ? -7.602 -30.219 5.426 1 54.81 81 GLU A C 1
ATOM 636 O O . GLU A 1 81 ? -6.863 -31.062 4.918 1 54.81 81 GLU A O 1
ATOM 641 N N . ALA A 1 82 ? -6.898 -29.344 5.852 1 57.25 82 ALA A N 1
ATOM 642 C CA . ALA A 1 82 ? -5.617 -28.781 5.445 1 57.25 82 ALA A CA 1
ATOM 643 C C . ALA A 1 82 ? -4.879 -29.719 4.488 1 57.25 82 ALA A C 1
ATOM 645 O O . ALA A 1 82 ? -3.75 -30.125 4.762 1 57.25 82 ALA A O 1
ATOM 646 N N . LYS A 1 83 ? -5.586 -30.344 3.564 1 59.25 83 LYS A N 1
ATOM 647 C CA . LYS A 1 83 ? -4.992 -31.375 2.719 1 59.25 83 LYS A CA 1
ATOM 648 C C . LYS A 1 83 ? -4.406 -30.781 1.446 1 59.25 83 LYS A C 1
ATOM 650 O O . LYS A 1 83 ? -3.746 -31.469 0.67 1 59.25 83 LYS A O 1
ATOM 655 N N . SER A 1 84 ? -4.586 -29.516 1.379 1 63.91 84 SER A N 1
ATOM 656 C CA . SER A 1 84 ? -4.043 -28.969 0.137 1 63.91 84 SER A CA 1
ATOM 657 C C . SER A 1 84 ? -3.518 -27.547 0.338 1 63.91 84 SER A C 1
ATOM 659 O O . SER A 1 84 ? -4.105 -26.766 1.083 1 63.91 84 SER A O 1
ATOM 661 N N . PRO A 1 85 ? -2.258 -27.312 -0.042 1 61.81 85 PRO A N 1
ATOM 662 C CA . PRO A 1 85 ? -1.718 -25.953 0.031 1 61.81 85 PRO A CA 1
ATOM 663 C C . PRO A 1 85 ? -2.688 -24.891 -0.505 1 61.81 85 PRO A C 1
ATOM 665 O O . PRO A 1 85 ? -2.607 -23.719 -0.128 1 61.81 85 PRO A O 1
ATOM 668 N N . CYS A 1 86 ? -3.605 -25.328 -1.276 1 64.88 86 CYS A N 1
ATOM 669 C CA . CYS A 1 86 ? -4.547 -24.406 -1.887 1 64.88 86 CYS A CA 1
ATOM 670 C C . CYS A 1 86 ? -5.719 -24.125 -0.955 1 64.88 86 CYS A C 1
ATOM 672 O O . CYS A 1 86 ? -6.586 -23.297 -1.27 1 64.88 86 CYS A O 1
ATOM 674 N N . SER A 1 87 ? -5.668 -24.719 0.13 1 65.69 87 SER A N 1
ATOM 675 C CA . SER A 1 87 ? -6.789 -24.594 1.052 1 65.69 87 SER A CA 1
ATOM 676 C C . SER A 1 87 ? -6.449 -23.656 2.211 1 65.69 87 SER A C 1
ATOM 678 O O . SER A 1 87 ? -7.004 -23.781 3.303 1 65.69 87 SER A O 1
ATOM 680 N N . VAL A 1 88 ? -5.488 -22.922 2.045 1 72.56 88 VAL A N 1
ATOM 681 C CA . VAL A 1 88 ? -5.105 -21.969 3.084 1 72.56 88 VAL A CA 1
ATOM 682 C C . VAL A 1 88 ? -5.488 -20.547 2.652 1 72.56 88 VAL A C 1
ATOM 684 O O . VAL A 1 88 ? -5.223 -20.141 1.517 1 72.56 88 VAL A O 1
ATOM 687 N N . ASN A 1 89 ? -6.238 -19.938 3.494 1 75.56 89 ASN A N 1
ATOM 688 C CA . ASN A 1 89 ? -6.594 -18.531 3.262 1 75.56 89 ASN A CA 1
ATOM 689 C C . ASN A 1 89 ? -5.988 -17.625 4.32 1 75.56 89 ASN A C 1
ATOM 691 O O . ASN A 1 89 ? -5.406 -18.094 5.301 1 75.56 89 ASN A O 1
ATOM 695 N N . THR A 1 90 ? -5.941 -16.469 4.055 1 79.75 90 THR A N 1
ATOM 696 C CA . THR A 1 90 ? -5.469 -15.477 5.012 1 79.75 90 THR A CA 1
ATOM 697 C C . THR A 1 90 ? -6.605 -14.562 5.445 1 79.75 90 THR A C 1
ATOM 699 O O . THR A 1 90 ? -7.348 -14.039 4.605 1 79.75 90 THR A O 1
ATOM 702 N N . ALA A 1 91 ? -6.805 -14.531 6.75 1 85.56 91 ALA A N 1
ATOM 703 C CA . ALA A 1 91 ? -7.715 -13.5 7.246 1 85.56 91 ALA A CA 1
ATOM 704 C C . ALA A 1 91 ? -7.156 -12.109 6.98 1 85.56 91 ALA A C 1
ATOM 706 O O . ALA A 1 91 ? -5.992 -11.828 7.273 1 85.56 91 ALA A O 1
ATOM 707 N N . TYR A 1 92 ? -7.949 -11.367 6.355 1 87.75 92 TYR A N 1
ATOM 708 C CA . TYR A 1 92 ? -7.488 -10 6.117 1 87.75 92 TYR A CA 1
ATOM 709 C C . TYR A 1 92 ? -8.664 -9.047 5.961 1 87.75 92 TYR A C 1
ATOM 711 O O . TYR A 1 92 ? -9.797 -9.484 5.75 1 87.75 92 TYR A O 1
ATOM 719 N N . GLN A 1 93 ? -8.438 -7.766 6.242 1 92.75 93 GLN A N 1
ATOM 720 C CA . GLN A 1 93 ? -9.328 -6.652 5.922 1 92.75 93 GLN A CA 1
ATOM 721 C C . GLN A 1 93 ? -8.602 -5.59 5.098 1 92.75 93 GLN A C 1
ATOM 723 O O . GLN A 1 93 ? -7.438 -5.285 5.355 1 92.75 93 GLN A O 1
ATOM 728 N N . SER A 1 94 ? -9.297 -5.195 4.105 1 94.12 94 SER A N 1
ATOM 729 C CA . SER A 1 94 ? -8.719 -4.125 3.303 1 94.12 94 SER A CA 1
ATOM 730 C C . SER A 1 94 ? -9.781 -3.115 2.877 1 94.12 94 SER A C 1
ATOM 732 O O . SER A 1 94 ? -10.953 -3.463 2.744 1 94.12 94 SER A O 1
ATOM 734 N N . VAL A 1 95 ? -9.391 -1.917 2.779 1 96.75 95 VAL A N 1
ATOM 735 C CA . VAL A 1 95 ? -10.203 -0.836 2.234 1 96.75 95 VAL A CA 1
ATOM 736 C C . VAL A 1 95 ? -9.453 -0.139 1.106 1 96.75 95 VAL A C 1
ATOM 738 O O . VAL A 1 95 ? -8.289 0.25 1.274 1 96.75 95 VAL A O 1
ATOM 741 N N . VAL A 1 96 ? -10.047 -0.089 -0.017 1 97 96 VAL A N 1
ATOM 742 C CA . VAL A 1 96 ? -9.508 0.632 -1.164 1 97 96 VAL A CA 1
ATOM 743 C C . VAL A 1 96 ? -10.406 1.822 -1.495 1 97 96 VAL A C 1
ATOM 745 O O . VAL A 1 96 ? -11.602 1.656 -1.733 1 97 96 VAL A O 1
ATOM 748 N N . VAL A 1 97 ? -9.789 2.963 -1.501 1 97.81 97 VAL A N 1
ATOM 749 C CA . VAL A 1 97 ? -10.523 4.203 -1.74 1 97.81 97 VAL A CA 1
ATOM 750 C C . VAL A 1 97 ? -10.016 4.863 -3.021 1 97.81 97 VAL A C 1
ATOM 752 O O . VAL A 1 97 ? -8.812 5.121 -3.162 1 97.81 97 VAL A O 1
ATOM 755 N N . LYS A 1 98 ? -10.906 5.039 -3.928 1 97.88 98 LYS A N 1
ATOM 756 C CA . LYS A 1 98 ? -10.633 5.891 -5.078 1 97.88 98 LYS A CA 1
ATOM 757 C C . LYS A 1 98 ? -11.234 7.277 -4.895 1 97.88 98 LYS A C 1
ATOM 759 O O . LYS A 1 98 ? -12.375 7.406 -4.43 1 97.88 98 LYS A O 1
ATOM 764 N N . GLY A 1 99 ? -10.43 8.242 -5.23 1 98.19 99 GLY A N 1
ATOM 765 C CA . GLY A 1 99 ? -10.922 9.602 -5.055 1 98.19 99 GLY A CA 1
ATOM 766 C C . GLY A 1 99 ? -10 10.648 -5.645 1 98.19 99 GLY A C 1
ATOM 767 O O . GLY A 1 99 ? -9.234 10.359 -6.566 1 98.19 99 GLY A O 1
ATOM 768 N N . SER A 1 100 ? -10.195 11.891 -5.145 1 98.44 100 SER A N 1
ATOM 769 C CA . SER A 1 100 ? -9.367 13.016 -5.586 1 98.44 100 SER A CA 1
ATOM 770 C C . SER A 1 100 ? -8.656 13.672 -4.406 1 98.44 100 SER A C 1
ATOM 772 O O . SER A 1 100 ? -9.227 13.797 -3.32 1 98.44 100 SER A O 1
ATOM 774 N N . ALA A 1 101 ? -7.438 14.078 -4.676 1 97.69 101 ALA A N 1
ATOM 775 C CA . ALA A 1 101 ? -6.617 14.68 -3.631 1 97.69 101 ALA A CA 1
ATOM 776 C C . ALA A 1 101 ? -6.254 16.125 -3.988 1 97.69 101 ALA A C 1
ATOM 778 O O . ALA A 1 101 ? -5.984 16.422 -5.152 1 97.69 101 ALA A O 1
ATOM 779 N N . ILE A 1 102 ? -6.211 17 -3.02 1 96.31 102 ILE A N 1
ATOM 780 C CA . ILE A 1 102 ? -5.703 18.359 -3.168 1 96.31 102 ILE A CA 1
ATOM 781 C C . ILE A 1 102 ? -4.887 18.734 -1.937 1 96.31 102 ILE A C 1
ATOM 783 O O . ILE A 1 102 ? -4.969 18.078 -0.898 1 96.31 102 ILE A O 1
ATOM 787 N N . LEU A 1 103 ? -4.09 19.75 -2.102 1 94.75 103 LEU A N 1
ATOM 788 C CA . LEU A 1 103 ? -3.371 20.312 -0.962 1 94.75 103 LEU A CA 1
ATOM 789 C C . LEU A 1 103 ? -4.262 21.266 -0.175 1 94.75 103 LEU A C 1
ATOM 791 O O . LEU A 1 103 ? -4.988 22.078 -0.763 1 94.75 103 LEU A O 1
ATOM 795 N N . VAL A 1 104 ? -4.211 21.125 1.133 1 94.19 104 VAL A N 1
ATOM 796 C CA . VAL A 1 104 ? -4.953 22.031 1.999 1 94.19 104 VAL A CA 1
ATOM 797 C C . VAL A 1 104 ? -4.176 23.344 2.162 1 94.19 104 VAL A C 1
ATOM 799 O O . VAL A 1 104 ? -3.012 23.328 2.572 1 94.19 104 VAL A O 1
ATOM 802 N N . ASP A 1 105 ? -4.789 24.438 1.91 1 90 105 ASP A N 1
ATOM 803 C CA . ASP A 1 105 ? -4.113 25.734 1.96 1 90 105 ASP A CA 1
ATOM 804 C C . ASP A 1 105 ? -4.535 26.531 3.197 1 90 105 ASP A C 1
ATOM 806 O O . ASP A 1 105 ? -3.764 27.344 3.711 1 90 105 ASP A O 1
ATOM 810 N N . ASP A 1 106 ? -5.746 26.297 3.715 1 92.62 106 ASP A N 1
ATOM 811 C CA . ASP A 1 106 ? -6.266 27.031 4.867 1 92.62 106 ASP A CA 1
ATOM 812 C C . ASP A 1 106 ? -5.504 26.656 6.137 1 92.62 106 ASP A C 1
ATOM 814 O O . ASP A 1 106 ? -5.48 25.5 6.543 1 92.62 106 ASP A O 1
ATOM 818 N N . LEU A 1 107 ? -4.934 27.656 6.758 1 92.38 107 LEU A N 1
ATOM 819 C CA . LEU A 1 107 ? -4.055 27.438 7.898 1 92.38 107 LEU A CA 1
ATOM 820 C C . LEU A 1 107 ? -4.824 26.844 9.07 1 92.38 107 LEU A C 1
ATOM 822 O O . LEU A 1 107 ? -4.316 25.953 9.766 1 92.38 107 LEU A O 1
ATOM 826 N N . GLN A 1 108 ? -5.973 27.359 9.297 1 93.44 108 GLN A N 1
ATOM 827 C CA . GLN A 1 108 ? -6.773 26.844 10.406 1 93.44 108 GLN A CA 1
ATOM 828 C C . GLN A 1 108 ? -7.148 25.375 10.18 1 93.44 108 GLN A C 1
ATOM 830 O O . GLN A 1 108 ? -7.098 24.578 11.109 1 93.44 108 GLN A O 1
ATOM 835 N N . ALA A 1 109 ? -7.543 25.062 9 1 93.94 109 ALA A N 1
ATOM 836 C CA . ALA A 1 109 ? -7.855 23.672 8.656 1 93.94 109 ALA A CA 1
ATOM 837 C C . ALA A 1 109 ? -6.633 22.781 8.836 1 93.94 109 ALA A C 1
ATOM 839 O O . ALA A 1 109 ? -6.738 21.672 9.391 1 93.94 109 ALA A O 1
ATOM 840 N N . LYS A 1 110 ? -5.535 23.234 8.391 1 93.44 110 LYS A N 1
ATOM 841 C CA . LYS A 1 110 ? -4.293 22.484 8.547 1 93.44 110 LYS A CA 1
ATOM 842 C C . LYS A 1 110 ? -4.008 22.188 10.016 1 93.44 110 LYS A C 1
ATOM 844 O O . LYS A 1 110 ? -3.635 21.078 10.375 1 93.44 110 LYS A O 1
ATOM 849 N N . ARG A 1 111 ? -4.16 23.203 10.805 1 92.25 111 ARG A N 1
ATOM 850 C CA . ARG A 1 111 ? -3.906 23.047 12.234 1 92.25 111 ARG A CA 1
ATOM 851 C C . ARG A 1 111 ? -4.789 21.969 12.828 1 92.25 111 ARG A C 1
ATOM 853 O O . ARG A 1 111 ? -4.312 21.125 13.594 1 92.25 111 ARG A O 1
ATOM 860 N N . GLU A 1 112 ? -6.02 22.031 12.516 1 93.19 112 GLU A N 1
ATOM 861 C CA . GLU A 1 112 ? -6.961 21.047 13.039 1 93.19 112 GLU A CA 1
ATOM 862 C C . GLU A 1 112 ? -6.566 19.625 12.633 1 93.19 112 GLU A C 1
ATOM 864 O O . GLU A 1 112 ? -6.648 18.703 13.438 1 93.19 112 GLU A O 1
ATOM 869 N N . ILE A 1 113 ? -6.18 19.469 11.453 1 93.5 113 ILE A N 1
ATOM 870 C CA . ILE A 1 113 ? -5.809 18.172 10.922 1 93.5 113 ILE A CA 1
ATOM 871 C C . ILE A 1 113 ? -4.523 17.688 11.586 1 93.5 113 ILE A C 1
ATOM 873 O O . ILE A 1 113 ? -4.426 16.516 11.984 1 93.5 113 ILE A O 1
ATOM 877 N N . LEU A 1 114 ? -3.551 18.547 11.703 1 91.56 114 LEU A N 1
ATOM 878 C CA . LEU A 1 114 ? -2.289 18.172 12.328 1 91.56 114 LEU A CA 1
ATOM 879 C C . LEU A 1 114 ? -2.49 17.828 13.797 1 91.56 114 LEU A C 1
ATOM 881 O O . LEU A 1 114 ? -1.83 16.922 14.328 1 91.56 114 LEU A O 1
ATOM 885 N N . ASP A 1 115 ? -3.377 18.547 14.414 1 91.44 115 ASP A N 1
ATOM 886 C CA . ASP A 1 115 ? -3.746 18.188 15.781 1 91.44 115 ASP A CA 1
ATOM 887 C C . ASP A 1 115 ? -4.312 16.766 15.844 1 91.44 115 ASP A C 1
ATOM 889 O O . ASP A 1 115 ? -4.012 16.016 16.766 1 91.44 115 ASP A O 1
ATOM 893 N N . ALA A 1 116 ? -5.152 16.469 14.883 1 93.06 116 ALA A N 1
ATOM 894 C CA . ALA A 1 116 ? -5.73 15.125 14.82 1 93.06 116 ALA A CA 1
ATOM 895 C C . ALA A 1 116 ? -4.648 14.07 14.617 1 93.06 116 ALA A C 1
ATOM 897 O O . ALA A 1 116 ? -4.738 12.961 15.156 1 93.06 116 ALA A O 1
ATOM 898 N N . VAL A 1 117 ? -3.637 14.359 13.836 1 90.31 117 VAL A N 1
ATOM 899 C CA . VAL A 1 117 ? -2.508 13.461 13.617 1 90.31 117 VAL A CA 1
ATOM 900 C C . VAL A 1 117 ? -1.787 13.203 14.938 1 90.31 117 VAL A C 1
ATOM 902 O O . VAL A 1 117 ? -1.503 12.055 15.281 1 90.31 117 VAL A O 1
ATOM 905 N N . VAL A 1 118 ? -1.516 14.266 15.633 1 88.31 118 VAL A N 1
ATOM 906 C CA . VAL A 1 118 ? -0.833 14.141 16.922 1 88.31 118 VAL A CA 1
ATOM 907 C C . VAL A 1 118 ? -1.664 13.281 17.859 1 88.31 118 VAL A C 1
ATOM 909 O O . VAL A 1 118 ? -1.138 12.367 18.5 1 88.31 118 VAL A O 1
ATOM 912 N N . LYS A 1 119 ? -2.945 13.555 17.922 1 90.44 119 LYS A N 1
ATOM 913 C CA . LYS A 1 119 ? -3.838 12.812 18.812 1 90.44 119 LYS A CA 1
ATOM 914 C C . LYS A 1 119 ? -3.834 11.32 18.469 1 90.44 119 LYS A C 1
ATOM 916 O O . LYS A 1 119 ? -3.887 10.477 19.375 1 90.44 119 LYS A O 1
ATOM 921 N N . LYS A 1 120 ? -3.797 11.016 17.219 1 90.81 120 LYS A N 1
ATOM 922 C CA . LYS A 1 120 ? -3.852 9.625 16.766 1 90.81 120 LYS A CA 1
ATOM 923 C C . LYS A 1 120 ? -2.535 8.906 17.047 1 90.81 120 LYS A C 1
ATOM 925 O O . LYS A 1 120 ? -2.533 7.762 17.516 1 90.81 120 LYS A O 1
ATOM 930 N N . TYR A 1 121 ? -1.439 9.555 16.844 1 88.88 121 TYR A N 1
ATOM 931 C CA . TYR A 1 121 ? -0.167 8.844 16.828 1 88.88 121 TYR A CA 1
ATOM 932 C C . TYR A 1 121 ? 0.633 9.109 18.094 1 88.88 121 TYR A C 1
ATOM 934 O O . TYR A 1 121 ? 1.438 8.273 18.516 1 88.88 121 TYR A O 1
ATOM 942 N N . THR A 1 122 ? 0.489 10.289 18.578 1 86.69 122 THR A N 1
ATOM 943 C CA . THR A 1 122 ? 1.198 10.656 19.812 1 86.69 122 THR A CA 1
ATOM 944 C C . THR A 1 122 ? 0.259 11.352 20.797 1 86.69 122 THR A C 1
ATOM 946 O O . THR A 1 122 ? 0.484 12.5 21.156 1 86.69 122 THR A O 1
ATOM 949 N N . PRO A 1 123 ? -0.702 10.633 21.266 1 85.25 123 PRO A N 1
ATOM 950 C CA . PRO A 1 123 ? -1.72 11.25 22.125 1 85.25 123 PRO A CA 1
ATOM 951 C C . PRO A 1 123 ? -1.127 11.906 23.375 1 85.25 123 PRO A C 1
ATOM 953 O O . PRO A 1 123 ? -1.693 12.867 23.891 1 85.25 123 PRO A O 1
ATOM 956 N N . GLN A 1 124 ? -0.036 11.469 23.812 1 83.25 124 GLN A N 1
ATOM 957 C CA . GLN A 1 124 ? 0.594 12.016 25.016 1 83.25 124 GLN A CA 1
ATOM 958 C C . GLN A 1 124 ? 1.091 13.438 24.766 1 83.25 124 GLN A C 1
ATOM 960 O O . GLN A 1 124 ? 1.356 14.18 25.719 1 83.25 124 GLN A O 1
ATOM 965 N N . LEU A 1 125 ? 1.208 13.781 23.516 1 81.19 125 LEU A N 1
ATOM 966 C CA . LEU A 1 125 ? 1.679 15.117 23.172 1 81.19 125 LEU A CA 1
ATOM 967 C C . LEU A 1 125 ? 0.521 16 22.719 1 81.19 125 LEU A C 1
ATOM 969 O O . LEU A 1 125 ? 0.732 17.141 22.312 1 81.19 125 LEU A O 1
ATOM 973 N N . ALA A 1 126 ? -0.655 15.523 22.766 1 81.19 126 ALA A N 1
ATOM 974 C CA . ALA A 1 126 ? -1.819 16.219 22.219 1 81.19 126 ALA A CA 1
ATOM 975 C C . ALA A 1 126 ? -2.088 17.516 22.984 1 81.19 126 ALA A C 1
ATOM 977 O O . ALA A 1 126 ? -2.754 18.406 22.469 1 81.19 126 ALA A O 1
ATOM 978 N N . CYS A 1 127 ? -1.542 17.625 24.109 1 79.88 127 CYS A N 1
ATOM 979 C CA . CYS A 1 127 ? -1.766 18.797 24.938 1 79.88 127 CYS A CA 1
ATOM 980 C C . CYS A 1 127 ? -0.822 19.938 24.547 1 79.88 127 CYS A C 1
ATOM 982 O O . CYS A 1 127 ? -1.042 21.094 24.906 1 79.88 127 CYS A O 1
ATOM 984 N N . LEU A 1 128 ? 0.146 19.562 23.797 1 79 128 LEU A N 1
ATOM 985 C CA . LEU A 1 128 ? 1.114 20.562 23.375 1 79 128 LEU A CA 1
ATOM 986 C C . LEU A 1 128 ? 0.659 21.25 22.094 1 79 128 LEU A C 1
ATOM 988 O O . LEU A 1 128 ? 0.068 20.609 21.219 1 79 128 LEU A O 1
ATOM 992 N N . SER A 1 129 ? 0.837 22.562 22.062 1 77.81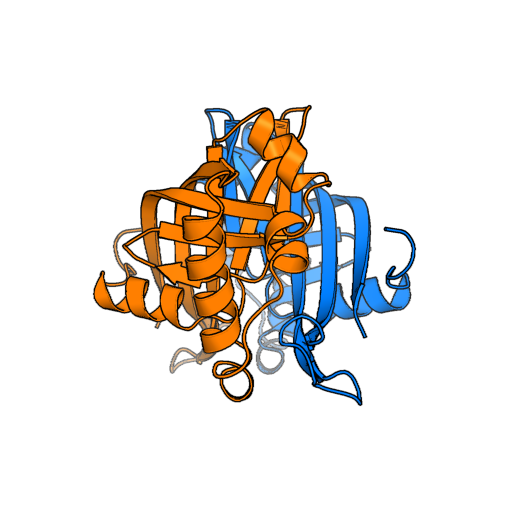 129 SER A N 1
ATOM 993 C CA . SER A 1 129 ? 0.467 23.312 20.859 1 77.81 129 SER A CA 1
ATOM 994 C C . SER A 1 129 ? 1.587 23.281 19.828 1 77.81 129 SER A C 1
ATOM 996 O O . SER A 1 129 ? 2.768 23.297 20.188 1 77.81 129 SER A O 1
ATOM 998 N N . MET A 1 130 ? 1.146 23.203 18.578 1 81.75 130 MET A N 1
ATOM 999 C CA . MET A 1 130 ? 2.104 23.266 17.484 1 81.75 130 MET A CA 1
ATOM 1000 C C . MET A 1 130 ? 2.369 24.719 17.078 1 81.75 130 MET A C 1
ATOM 1002 O O . MET A 1 130 ? 1.444 25.531 17.031 1 81.75 130 MET A O 1
ATOM 1006 N N . GLN A 1 131 ? 3.621 25 16.859 1 82.12 131 GLN A N 1
ATOM 1007 C CA . GLN A 1 131 ? 3.98 26.328 16.406 1 82.12 131 GLN A CA 1
ATOM 1008 C C . GLN A 1 131 ? 3.389 26.609 15.023 1 82.12 131 GLN A C 1
ATOM 1010 O O . GLN A 1 131 ? 3.312 25.719 14.18 1 82.12 131 GLN A O 1
ATOM 1015 N N . GLU A 1 132 ? 3.025 27.828 14.859 1 84.62 132 GLU A N 1
ATOM 1016 C CA . GLU A 1 132 ? 2.434 28.234 13.594 1 84.62 132 GLU A CA 1
ATOM 1017 C C . GLU A 1 132 ? 3.393 27.984 12.43 1 84.62 132 GLU A C 1
ATOM 1019 O O . GLU A 1 132 ? 2.967 27.625 11.336 1 84.62 132 GLU A O 1
ATOM 1024 N N . THR A 1 133 ? 4.602 28.219 12.703 1 83.62 133 THR A N 1
ATOM 1025 C CA . THR A 1 133 ? 5.605 28.016 11.664 1 83.62 133 THR A CA 1
ATOM 1026 C C . THR A 1 133 ? 5.641 26.562 11.211 1 83.62 133 THR A C 1
ATOM 1028 O O . THR A 1 133 ? 5.789 26.281 10.023 1 83.62 133 THR A O 1
ATOM 1031 N N . ALA A 1 134 ? 5.48 25.703 12.18 1 82 134 ALA A N 1
ATOM 1032 C CA . ALA A 1 134 ? 5.473 24.281 11.867 1 82 134 ALA A CA 1
ATOM 1033 C C . ALA A 1 134 ? 4.246 23.906 11.039 1 82 134 ALA A C 1
ATOM 1035 O O . ALA A 1 134 ? 4.344 23.125 10.094 1 82 134 ALA A O 1
ATOM 1036 N N . VAL A 1 135 ? 3.139 24.5 11.375 1 86.25 135 VAL A N 1
ATOM 1037 C CA . VAL A 1 135 ? 1.899 24.266 10.648 1 86.25 135 VAL A CA 1
ATOM 1038 C C . VAL A 1 135 ? 2.029 24.781 9.219 1 86.25 135 VAL A C 1
ATOM 1040 O O . VAL A 1 135 ? 1.647 24.094 8.266 1 86.25 135 VAL A O 1
ATOM 1043 N N . MET A 1 136 ? 2.652 25.938 9.086 1 85.44 136 MET A N 1
ATOM 1044 C CA . MET A 1 136 ? 2.807 26.562 7.781 1 85.44 136 MET A CA 1
ATOM 1045 C C . MET A 1 136 ? 3.74 25.766 6.887 1 85.44 136 MET A C 1
ATOM 1047 O O . MET A 1 136 ? 3.537 25.688 5.676 1 85.44 136 MET A O 1
ATOM 1051 N N . GLN A 1 137 ? 4.672 25.141 7.434 1 83.06 137 GLN A N 1
ATOM 1052 C CA . GLN A 1 137 ? 5.707 24.469 6.668 1 83.06 137 GLN A CA 1
ATOM 1053 C C . GLN A 1 137 ? 5.305 23.031 6.355 1 83.06 137 GLN A C 1
ATOM 1055 O O . GLN A 1 137 ? 5.977 22.344 5.578 1 83.06 137 GLN A O 1
ATOM 1060 N N . THR A 1 138 ? 4.316 22.641 6.961 1 86.31 138 THR A N 1
ATOM 1061 C CA . THR A 1 138 ? 3.891 21.25 6.758 1 86.31 138 THR A CA 1
ATOM 1062 C C . THR A 1 138 ? 2.805 21.172 5.688 1 86.31 138 THR A C 1
ATOM 1064 O O . THR A 1 138 ? 1.848 21.953 5.711 1 86.31 138 THR A O 1
ATOM 1067 N N . ALA A 1 139 ? 3.016 20.344 4.727 1 89.56 139 ALA A N 1
ATOM 1068 C CA . ALA A 1 139 ? 1.977 20.109 3.727 1 89.56 139 ALA A CA 1
ATOM 1069 C C . ALA A 1 139 ? 0.932 19.125 4.238 1 89.56 139 ALA A C 1
ATOM 1071 O O . ALA A 1 139 ? 1.264 18.172 4.945 1 89.56 139 ALA A O 1
ATOM 1072 N N . VAL A 1 140 ? -0.315 19.453 3.912 1 94.5 140 VAL A N 1
ATOM 1073 C CA . VAL A 1 140 ? -1.408 18.531 4.215 1 94.5 140 VAL A CA 1
ATOM 1074 C C . VAL A 1 140 ? -2.197 18.234 2.939 1 94.5 140 VAL A C 1
ATOM 1076 O O . VAL A 1 140 ? -2.594 19.156 2.219 1 94.5 140 VAL A O 1
ATOM 1079 N N . ILE A 1 141 ? -2.336 16.969 2.662 1 96.62 141 ILE A N 1
ATOM 1080 C CA . ILE A 1 141 ? -3.139 16.5 1.542 1 96.62 141 ILE A CA 1
ATOM 1081 C C . ILE A 1 141 ? -4.488 16 2.051 1 96.62 141 ILE A C 1
ATOM 1083 O O . ILE A 1 141 ? -4.562 15.32 3.078 1 96.62 141 ILE A O 1
ATOM 1087 N N . VAL A 1 142 ? -5.531 16.391 1.373 1 97.69 142 VAL A N 1
ATOM 1088 C CA . VAL A 1 142 ? -6.848 15.836 1.675 1 97.69 142 VAL A CA 1
ATOM 1089 C C . VAL A 1 142 ? -7.348 15.016 0.49 1 97.69 142 VAL A C 1
ATOM 1091 O O . VAL A 1 142 ? -7.277 15.461 -0.657 1 97.69 142 VAL A O 1
ATOM 1094 N N . ILE A 1 143 ? -7.785 13.82 0.751 1 98.25 143 ILE A N 1
ATOM 1095 C CA . ILE A 1 143 ? -8.422 12.953 -0.236 1 98.25 143 ILE A CA 1
ATOM 1096 C C . ILE A 1 143 ? -9.93 12.93 -0.011 1 98.25 143 ILE A C 1
ATOM 1098 O O . ILE A 1 143 ? -10.398 12.602 1.081 1 98.25 143 ILE A O 1
ATOM 1102 N N . THR A 1 144 ? -10.656 13.289 -0.984 1 98.5 144 THR A N 1
ATOM 1103 C CA . THR A 1 144 ? -12.102 13.117 -1.005 1 98.5 144 THR A CA 1
ATOM 1104 C C . THR A 1 144 ? -12.484 11.82 -1.707 1 98.5 144 THR A C 1
ATOM 1106 O O . THR A 1 144 ? -12.289 11.68 -2.916 1 98.5 144 THR A O 1
ATOM 1109 N N . PRO A 1 145 ? -13.086 10.891 -0.945 1 97.94 145 PRO A N 1
ATOM 1110 C CA . PRO A 1 145 ? -13.422 9.594 -1.543 1 97.94 145 PRO A CA 1
ATOM 1111 C C . PRO A 1 145 ? -14.555 9.695 -2.562 1 97.94 145 PRO A C 1
ATOM 1113 O O . PRO A 1 145 ? -15.539 10.391 -2.326 1 97.94 145 PRO A O 1
ATOM 1116 N N . ALA A 1 146 ? -14.406 9.062 -3.676 1 97.25 146 ALA A N 1
ATOM 1117 C CA . ALA A 1 146 ? -15.477 8.875 -4.652 1 97.25 146 ALA A CA 1
ATOM 1118 C C . ALA A 1 146 ? -16.031 7.457 -4.578 1 97.25 146 ALA A C 1
ATOM 1120 O O . ALA A 1 146 ? -17.25 7.258 -4.656 1 97.25 146 ALA A O 1
ATOM 1121 N N . ILE A 1 147 ? -15.211 6.473 -4.492 1 94.88 147 ILE A N 1
ATOM 1122 C CA . ILE A 1 147 ? -15.555 5.062 -4.352 1 94.88 147 ILE A CA 1
ATOM 1123 C C . ILE A 1 147 ? -14.773 4.453 -3.189 1 94.88 147 ILE A C 1
ATOM 1125 O O . ILE A 1 147 ? -13.57 4.684 -3.053 1 94.88 147 ILE A O 1
ATOM 1129 N N . CYS A 1 148 ? -15.406 3.822 -2.322 1 94.56 148 CYS A N 1
ATOM 1130 C CA . CYS A 1 148 ? -14.797 3.123 -1.197 1 94.56 148 CYS A CA 1
ATOM 1131 C C . CYS A 1 148 ? -15.234 1.662 -1.163 1 94.56 148 CYS A C 1
ATOM 1133 O O . CYS A 1 148 ? -16.422 1.365 -1.029 1 94.56 148 CYS A O 1
ATOM 1135 N N . THR A 1 149 ? -14.297 0.861 -1.349 1 91.5 149 THR A N 1
ATOM 1136 C CA . THR A 1 149 ? -14.57 -0.571 -1.329 1 91.5 149 THR A CA 1
ATOM 1137 C C . THR A 1 149 ? -13.82 -1.251 -0.188 1 91.5 149 THR A C 1
ATOM 1139 O O . THR A 1 149 ? -12.617 -1.046 -0.021 1 91.5 149 THR A O 1
ATOM 1142 N N . GLY A 1 150 ? -14.562 -1.921 0.623 1 91.19 150 GLY A N 1
ATOM 1143 C CA . GLY A 1 150 ? -13.984 -2.717 1.696 1 91.19 150 GLY A CA 1
ATOM 1144 C C . GLY A 1 150 ? -14.156 -4.211 1.489 1 91.19 150 GLY A C 1
ATOM 1145 O O . GLY A 1 150 ? -15.258 -4.676 1.189 1 91.19 150 GLY A O 1
ATOM 1146 N N . LYS A 1 151 ? -13.086 -4.949 1.538 1 86.31 151 LYS A N 1
ATOM 1147 C CA . LYS A 1 151 ? -13.133 -6.402 1.384 1 86.31 151 LYS A CA 1
ATOM 1148 C C . LYS A 1 151 ? -12.508 -7.102 2.584 1 86.31 151 LYS A C 1
ATOM 1150 O O . LYS A 1 151 ? -11.695 -6.512 3.301 1 86.31 151 LYS A O 1
ATOM 1155 N N . TYR A 1 152 ? -13.094 -8.227 2.836 1 82.81 152 TYR A N 1
ATOM 1156 C CA . TYR A 1 152 ? -12.5 -9.031 3.891 1 82.81 152 TYR A CA 1
ATOM 1157 C C . TYR A 1 152 ? -12.555 -10.516 3.537 1 82.81 152 TYR A C 1
ATOM 1159 O O . TYR A 1 152 ? -13.312 -10.922 2.652 1 82.81 152 TYR A O 1
ATOM 1167 N N . TYR A 1 153 ? -11.586 -11.234 3.984 1 72.81 153 TYR A N 1
ATOM 1168 C CA . TYR A 1 153 ? -11.688 -12.688 4.027 1 72.81 153 TYR A CA 1
ATOM 1169 C C . TYR A 1 153 ? -11.5 -13.203 5.449 1 72.81 153 TYR A C 1
ATOM 1171 O O . TYR A 1 153 ? -10.625 -12.734 6.176 1 72.81 153 TYR A O 1
ATOM 1179 N N . LEU A 1 154 ? -12.547 -13.883 5.922 1 66.88 154 LEU A N 1
ATOM 1180 C CA . LEU A 1 154 ? -12.5 -14.5 7.242 1 66.88 154 LEU A CA 1
ATOM 1181 C C . LEU A 1 154 ? -12.555 -16.016 7.129 1 66.88 154 LEU A C 1
ATOM 1183 O O . LEU A 1 154 ? -13.234 -16.562 6.25 1 66.88 154 LEU A O 1
ATOM 1187 N N . MET B 1 1 ? 16.219 13.422 -1.24 1 37.12 1 MET B N 1
ATOM 1188 C CA . MET B 1 1 ? 16.062 12.875 0.107 1 37.12 1 MET B CA 1
ATOM 1189 C C . MET B 1 1 ? 16.984 11.688 0.328 1 37.12 1 MET B C 1
ATOM 1191 O O . MET B 1 1 ? 16.578 10.539 0.149 1 37.12 1 MET B O 1
ATOM 1195 N N . LYS B 1 2 ? 18.203 11.883 0.054 1 46.53 2 LYS B N 1
ATOM 1196 C CA . LYS B 1 2 ? 19.391 11.047 0.003 1 46.53 2 LYS B CA 1
ATOM 1197 C C . LYS B 1 2 ? 19.625 10.352 1.341 1 46.53 2 LYS B C 1
ATOM 1199 O O . LYS B 1 2 ? 20.203 9.258 1.386 1 46.53 2 LYS B O 1
ATOM 1204 N N . ASP B 1 3 ? 19.125 10.812 2.52 1 58.78 3 ASP B N 1
ATOM 1205 C CA . ASP B 1 3 ? 19.812 10.461 3.756 1 58.78 3 ASP B CA 1
ATOM 1206 C C . ASP B 1 3 ? 19.25 9.18 4.359 1 58.78 3 ASP B C 1
ATOM 1208 O O . ASP B 1 3 ? 19.922 8.492 5.125 1 58.78 3 ASP B O 1
ATOM 1212 N N . HIS B 1 4 ? 18.172 8.609 3.727 1 76.81 4 HIS B N 1
ATOM 1213 C CA . HIS B 1 4 ? 17.625 7.434 4.398 1 76.81 4 HIS B CA 1
ATOM 1214 C C . HIS B 1 4 ? 17.297 6.328 3.402 1 76.81 4 HIS B C 1
ATOM 1216 O O . HIS B 1 4 ? 16.172 5.836 3.365 1 76.81 4 HIS B O 1
ATOM 1222 N N . GLN B 1 5 ? 18.594 5.992 2.775 1 83.5 5 GLN B N 1
ATOM 1223 C CA . GLN B 1 5 ? 18.422 4.938 1.783 1 83.5 5 GLN B CA 1
ATOM 1224 C C . GLN B 1 5 ? 18.781 3.574 2.365 1 83.5 5 GLN B C 1
ATOM 1226 O O . GLN B 1 5 ? 19.828 3.424 3.006 1 83.5 5 GLN B O 1
ATOM 1231 N N . LEU B 1 6 ? 17.938 2.652 2.174 1 86.88 6 LEU B N 1
ATOM 1232 C CA . LEU B 1 6 ? 18.234 1.278 2.57 1 86.88 6 LEU B CA 1
ATOM 1233 C C . LEU B 1 6 ? 19.344 0.686 1.708 1 86.88 6 LEU B C 1
ATOM 1235 O O . LEU B 1 6 ? 19.453 1.006 0.522 1 86.88 6 LEU B O 1
ATOM 1239 N N . SER B 1 7 ? 20.125 -0.146 2.299 1 88.31 7 SER B N 1
ATOM 1240 C CA . SER B 1 7 ? 21.109 -0.914 1.534 1 88.31 7 SER B CA 1
ATOM 1241 C C . SER B 1 7 ? 20.422 -1.981 0.683 1 88.31 7 SER B C 1
ATOM 1243 O O . SER B 1 7 ? 19.25 -2.301 0.895 1 88.31 7 SER B O 1
ATOM 1245 N N . GLU B 1 8 ? 21.156 -2.475 -0.27 1 90 8 GLU B N 1
ATOM 1246 C CA . GLU B 1 8 ? 20.641 -3.555 -1.1 1 90 8 GLU B CA 1
ATOM 1247 C C . GLU B 1 8 ? 20.25 -4.762 -0.253 1 90 8 GLU B C 1
ATOM 1249 O O . GLU B 1 8 ? 19.266 -5.438 -0.543 1 90 8 GLU B O 1
ATOM 1254 N N . GLU B 1 9 ? 21.078 -5.012 0.719 1 91.75 9 GLU B N 1
ATOM 1255 C CA . GLU B 1 9 ? 20.812 -6.129 1.615 1 91.75 9 GLU B CA 1
ATOM 1256 C C . GLU B 1 9 ? 19.516 -5.914 2.393 1 91.75 9 GLU B C 1
ATOM 1258 O O . GLU B 1 9 ? 18.719 -6.844 2.568 1 91.75 9 GLU B O 1
ATOM 1263 N N . GLU B 1 10 ? 19.312 -4.703 2.857 1 91.12 10 GLU B N 1
ATOM 1264 C CA . GLU B 1 10 ? 18.094 -4.371 3.607 1 91.12 10 GLU B CA 1
ATOM 1265 C C . GLU B 1 10 ? 16.859 -4.422 2.715 1 91.12 10 GLU B C 1
ATOM 1267 O O . GLU B 1 10 ? 15.797 -4.875 3.145 1 91.12 10 GLU B O 1
ATOM 1272 N N . ILE B 1 11 ? 17.047 -3.963 1.531 1 94.12 11 ILE B N 1
ATOM 1273 C CA . ILE B 1 11 ? 15.977 -4.023 0.551 1 94.12 11 ILE B CA 1
ATOM 1274 C C . ILE B 1 11 ? 15.586 -5.48 0.301 1 94.12 11 ILE B C 1
ATOM 1276 O O . ILE B 1 11 ? 14.406 -5.836 0.372 1 94.12 11 ILE B O 1
ATOM 1280 N N . THR B 1 12 ? 16.578 -6.277 0.062 1 94.31 12 THR B N 1
ATOM 1281 C CA . THR B 1 12 ? 16.359 -7.699 -0.183 1 94.31 12 THR B CA 1
ATOM 1282 C C . THR B 1 12 ? 15.688 -8.359 1.02 1 94.31 12 THR B C 1
ATOM 1284 O O . THR B 1 12 ? 14.742 -9.141 0.862 1 94.31 12 THR B O 1
ATOM 1287 N N . TYR B 1 13 ? 16.125 -8.023 2.197 1 94.25 13 TYR B N 1
ATOM 1288 C CA . TYR B 1 13 ? 15.555 -8.586 3.418 1 94.25 13 TYR B CA 1
ATOM 1289 C C . TYR B 1 13 ? 14.078 -8.242 3.531 1 94.25 13 TYR B C 1
ATOM 1291 O O . TYR B 1 13 ? 13.258 -9.117 3.814 1 94.25 13 TYR B O 1
ATOM 1299 N N . LEU B 1 14 ? 13.758 -7.02 3.301 1 94.56 14 LEU B N 1
ATOM 1300 C CA . LEU B 1 14 ? 12.367 -6.594 3.395 1 94.56 14 LEU B CA 1
ATOM 1301 C C . LEU B 1 14 ? 11.508 -7.297 2.348 1 94.56 14 LEU B C 1
ATOM 1303 O O . LEU B 1 14 ? 10.414 -7.773 2.654 1 94.56 14 LEU B O 1
ATOM 1307 N N . LEU B 1 15 ? 11.984 -7.398 1.17 1 96 15 LEU B N 1
ATOM 1308 C CA . LEU B 1 15 ? 11.234 -8.023 0.083 1 96 15 LEU B CA 1
ATOM 1309 C C . LEU B 1 15 ? 11.078 -9.523 0.323 1 96 15 LEU B C 1
ATOM 1311 O O . LEU B 1 15 ? 10.078 -10.117 -0.075 1 96 15 LEU B O 1
ATOM 1315 N N . GLU B 1 16 ? 12.008 -10.078 0.964 1 94.62 16 GLU B N 1
ATOM 1316 C CA . GLU B 1 16 ? 11.953 -11.516 1.204 1 94.62 16 GLU B CA 1
ATOM 1317 C C . GLU B 1 16 ? 11.07 -11.844 2.406 1 94.62 16 GLU B C 1
ATOM 1319 O O . GLU B 1 16 ? 10.477 -12.922 2.473 1 94.62 16 GLU B O 1
ATOM 1324 N N . ASN B 1 17 ? 10.906 -10.891 3.311 1 92.94 17 ASN B N 1
ATOM 1325 C CA . ASN B 1 17 ? 10.328 -11.281 4.594 1 92.94 17 ASN B CA 1
ATOM 1326 C C . ASN B 1 17 ? 8.977 -10.602 4.824 1 92.94 17 ASN B C 1
ATOM 1328 O O . ASN B 1 17 ? 8.195 -11.039 5.672 1 92.94 17 ASN B O 1
ATOM 1332 N N . ALA B 1 18 ? 8.727 -9.5 4.172 1 92.94 18 ALA B N 1
ATOM 1333 C CA . ALA B 1 18 ? 7.418 -8.867 4.344 1 92.94 18 ALA B CA 1
ATOM 1334 C C . ALA B 1 18 ? 6.297 -9.805 3.91 1 92.94 18 ALA B C 1
ATOM 1336 O O . ALA B 1 18 ? 6.395 -10.461 2.867 1 92.94 18 ALA B O 1
ATOM 1337 N N . ALA B 1 19 ? 5.215 -9.867 4.652 1 91 19 ALA B N 1
ATOM 1338 C CA . ALA B 1 19 ? 4.117 -10.797 4.391 1 91 19 ALA B CA 1
ATOM 1339 C C . ALA B 1 19 ? 3.281 -10.328 3.201 1 91 19 ALA B C 1
ATOM 1341 O O . ALA B 1 19 ? 2.691 -11.148 2.492 1 91 19 ALA B O 1
ATOM 1342 N N . SER B 1 20 ? 3.188 -9.07 3.08 1 93.81 20 SER B N 1
ATOM 1343 C CA . SER B 1 20 ? 2.359 -8.516 2.012 1 93.81 20 SER B CA 1
ATOM 1344 C C . SER B 1 20 ? 2.941 -7.211 1.478 1 93.81 20 SER B C 1
ATOM 1346 O O . SER B 1 20 ? 3.842 -6.633 2.088 1 93.81 20 SER B O 1
ATOM 1348 N N . GLY B 1 21 ? 2.523 -6.84 0.345 1 95.94 21 GLY B N 1
ATOM 1349 C CA . GLY B 1 21 ? 2.814 -5.566 -0.293 1 95.94 21 GLY B CA 1
ATOM 1350 C C . GLY B 1 21 ? 1.62 -4.973 -1.017 1 95.94 21 GLY B C 1
ATOM 1351 O O . GLY B 1 21 ? 0.53 -5.547 -1 1 95.94 21 GLY B O 1
ATOM 1352 N N . VAL B 1 22 ? 1.785 -3.824 -1.554 1 97.5 22 VAL B N 1
ATOM 1353 C CA . VAL B 1 22 ? 0.715 -3.164 -2.297 1 97.5 22 VAL B CA 1
ATOM 1354 C C . VAL B 1 22 ? 1.124 -3.006 -3.76 1 97.5 22 VAL B C 1
ATOM 1356 O O . VAL B 1 22 ? 2.184 -2.451 -4.059 1 97.5 22 VAL B O 1
ATOM 1359 N N . LEU B 1 23 ? 0.315 -3.537 -4.609 1 98.12 23 LEU B N 1
ATOM 1360 C CA . LEU B 1 23 ? 0.504 -3.404 -6.051 1 98.12 23 LEU B CA 1
ATOM 1361 C C . LEU B 1 23 ? -0.301 -2.232 -6.602 1 98.12 23 LEU B C 1
ATOM 1363 O O . LEU B 1 23 ? -1.519 -2.168 -6.414 1 98.12 23 LEU B O 1
ATOM 1367 N N . GLY B 1 24 ? 0.401 -1.331 -7.215 1 98.31 24 GLY B N 1
ATOM 1368 C CA . GLY B 1 24 ? -0.235 -0.226 -7.91 1 98.31 24 GLY B CA 1
ATOM 1369 C C . GLY B 1 24 ? -0.287 -0.421 -9.414 1 98.31 24 GLY B C 1
ATOM 1370 O O . GLY B 1 24 ? 0.737 -0.685 -10.047 1 98.31 24 GLY B O 1
ATOM 1371 N N . THR B 1 25 ? -1.436 -0.333 -9.977 1 98.19 25 THR B N 1
ATOM 1372 C CA . THR B 1 25 ? -1.667 -0.375 -11.414 1 98.19 25 THR B CA 1
ATOM 1373 C C . THR B 1 25 ? -2.459 0.847 -11.875 1 98.19 25 THR B C 1
ATOM 1375 O O . THR B 1 25 ? -2.869 1.671 -11.055 1 98.19 25 THR B O 1
ATOM 1378 N N . SER B 1 26 ? -2.57 0.999 -13.172 1 97.56 26 SER B N 1
ATOM 1379 C CA . SER B 1 26 ? -3.365 2.09 -13.734 1 97.56 26 SER B CA 1
ATOM 1380 C C . SER B 1 26 ? -4.684 1.578 -14.305 1 97.56 26 SER B C 1
ATOM 1382 O O . SER B 1 26 ? -4.691 0.667 -15.133 1 97.56 26 SER B O 1
ATOM 1384 N N . ASP B 1 27 ? -5.75 2.176 -13.852 1 96.44 27 ASP B N 1
ATOM 1385 C CA . ASP B 1 27 ? -7.055 1.845 -14.414 1 96.44 27 ASP B CA 1
ATOM 1386 C C . ASP B 1 27 ? -7.164 2.312 -15.867 1 96.44 27 ASP B C 1
ATOM 1388 O O . ASP B 1 27 ? -6.254 2.961 -16.391 1 96.44 27 ASP B O 1
ATOM 1392 N N . ALA B 1 28 ? -8.305 1.954 -16.469 1 94.81 28 ALA B N 1
ATOM 1393 C CA . ALA B 1 28 ? -8.516 2.275 -17.875 1 94.81 28 ALA B CA 1
ATOM 1394 C C . ALA B 1 28 ? -8.484 3.783 -18.094 1 94.81 28 ALA B C 1
ATOM 1396 O O . ALA B 1 28 ? -8.031 4.25 -19.156 1 94.81 28 ALA B O 1
ATOM 1397 N N . ASP B 1 29 ? -8.898 4.57 -17.141 1 94.62 29 ASP B N 1
ATOM 1398 C CA . ASP B 1 29 ? -8.945 6.02 -17.281 1 94.62 29 ASP B CA 1
ATOM 1399 C C . ASP B 1 29 ? -7.641 6.66 -16.812 1 94.62 29 ASP B C 1
ATOM 1401 O O . ASP B 1 29 ? -7.539 7.887 -16.734 1 94.62 29 ASP B O 1
ATOM 1405 N N . GLY B 1 30 ? -6.707 5.828 -16.438 1 94.38 30 GLY B N 1
ATOM 1406 C CA . GLY B 1 30 ? -5.398 6.328 -16.047 1 94.38 30 GLY B CA 1
ATOM 1407 C C . GLY B 1 30 ? -5.258 6.527 -14.547 1 94.38 30 GLY B C 1
ATOM 1408 O O . GLY B 1 30 ? -4.172 6.832 -14.055 1 94.38 30 GLY B O 1
ATOM 1409 N N . SER B 1 31 ? -6.359 6.371 -13.828 1 96.38 31 SER B N 1
ATOM 1410 C CA . SER B 1 31 ? -6.297 6.562 -12.383 1 96.38 31 SER B CA 1
ATOM 1411 C C . SER B 1 31 ? -5.562 5.414 -11.703 1 96.38 31 SER B C 1
ATOM 1413 O O . SER B 1 31 ? -5.621 4.273 -12.164 1 96.38 31 SER B O 1
ATOM 1415 N N . PRO B 1 32 ? -4.879 5.762 -10.664 1 97.75 32 PRO B N 1
ATOM 1416 C CA . PRO B 1 32 ? -4.172 4.695 -9.945 1 97.75 32 PRO B CA 1
ATOM 1417 C C . PRO B 1 32 ? -5.121 3.719 -9.258 1 97.75 32 PRO B C 1
ATOM 1419 O O . PRO B 1 32 ? -6.207 4.109 -8.82 1 97.75 32 PRO B O 1
ATOM 1422 N N . TYR B 1 33 ? -4.766 2.51 -9.227 1 97.69 33 TYR B N 1
ATOM 1423 C CA . TYR B 1 33 ? -5.438 1.436 -8.508 1 97.69 33 TYR B CA 1
ATOM 1424 C C . TYR B 1 33 ? -4.441 0.62 -7.691 1 97.69 33 TYR B C 1
ATOM 1426 O O . TYR B 1 33 ? -3.549 -0.02 -8.25 1 97.69 33 TYR B O 1
ATOM 1434 N N . CYS B 1 34 ? -4.531 0.646 -6.379 1 97.38 34 CYS B N 1
ATOM 1435 C CA . CYS B 1 34 ? -3.58 0.003 -5.477 1 97.38 34 CYS B CA 1
ATOM 1436 C C . CYS B 1 34 ? -4.273 -1.039 -4.605 1 97.38 34 CYS B C 1
ATOM 1438 O O . CYS B 1 34 ? -5.242 -0.729 -3.91 1 97.38 34 CYS B O 1
ATOM 1440 N N . VAL B 1 35 ? -3.748 -2.238 -4.57 1 96.06 35 VAL B N 1
ATOM 1441 C CA . VAL B 1 35 ? -4.379 -3.291 -3.781 1 96.06 35 VAL B CA 1
ATOM 1442 C C . VAL B 1 35 ? -3.312 -4.094 -3.041 1 96.06 35 VAL B C 1
ATOM 1444 O O . VAL B 1 35 ? -2.227 -4.336 -3.572 1 96.06 35 VAL B O 1
ATOM 1447 N N . PRO B 1 36 ? -3.615 -4.449 -1.824 1 95.06 36 PRO B N 1
ATOM 1448 C CA . PRO B 1 36 ? -2.68 -5.328 -1.116 1 95.06 36 PRO B CA 1
ATOM 1449 C C . PRO B 1 36 ? -2.658 -6.746 -1.683 1 95.06 36 PRO B C 1
ATOM 1451 O O . PRO B 1 36 ? -3.701 -7.27 -2.08 1 95.06 36 PRO B O 1
ATOM 1454 N N . VAL B 1 37 ? -1.482 -7.336 -1.689 1 94.06 37 VAL B N 1
ATOM 1455 C CA . VAL B 1 37 ? -1.333 -8.672 -2.26 1 94.06 37 VAL B CA 1
ATOM 1456 C C . VAL B 1 37 ? -0.25 -9.438 -1.505 1 94.06 37 VAL B C 1
ATOM 1458 O O . VAL B 1 37 ? 0.681 -8.836 -0.962 1 94.06 37 VAL B O 1
ATOM 1461 N N . HIS B 1 38 ? -0.398 -10.766 -1.504 1 92.88 38 HIS B N 1
ATOM 1462 C CA . HIS B 1 38 ? 0.726 -11.625 -1.146 1 92.88 38 HIS B CA 1
ATOM 1463 C C . HIS B 1 38 ? 1.724 -11.734 -2.295 1 92.88 38 HIS B C 1
ATOM 1465 O O . HIS B 1 38 ? 1.344 -11.641 -3.465 1 92.88 38 HIS B O 1
ATOM 1471 N N . PHE B 1 39 ? 2.967 -11.953 -1.881 1 95.62 39 PHE B N 1
ATOM 1472 C CA . PHE B 1 39 ? 3.992 -12 -2.916 1 95.62 39 PHE B CA 1
ATOM 1473 C C . PHE B 1 39 ? 5.188 -12.82 -2.451 1 95.62 39 PHE B C 1
ATOM 1475 O O . PHE B 1 39 ? 5.328 -13.109 -1.26 1 95.62 39 PHE B O 1
ATOM 1482 N N . VAL B 1 40 ? 5.969 -13.203 -3.395 1 96.88 40 VAL B N 1
ATOM 1483 C CA . VAL B 1 40 ? 7.289 -13.766 -3.123 1 96.88 40 VAL B CA 1
ATOM 1484 C C . VAL B 1 40 ? 8.336 -13.047 -3.973 1 96.88 40 VAL B C 1
ATOM 1486 O O . VAL B 1 40 ? 8.023 -12.516 -5.039 1 96.88 40 VAL B O 1
ATOM 1489 N N . TYR B 1 41 ? 9.492 -12.906 -3.404 1 97.62 41 TYR B N 1
ATOM 1490 C CA . TYR B 1 41 ? 10.648 -12.328 -4.086 1 97.62 41 TYR B CA 1
ATOM 1491 C C . TYR B 1 41 ? 11.664 -13.406 -4.445 1 97.62 41 TYR B C 1
ATOM 1493 O O . TYR B 1 41 ? 12.234 -14.055 -3.564 1 97.62 41 TYR B O 1
ATOM 1501 N N . LEU B 1 42 ? 11.812 -13.633 -5.742 1 95.38 42 LEU B N 1
ATOM 1502 C CA . LEU B 1 42 ? 12.703 -14.672 -6.254 1 95.38 42 LEU B CA 1
ATOM 1503 C C . LEU B 1 42 ? 13.492 -14.164 -7.453 1 95.38 42 LEU B C 1
ATOM 1505 O O . LEU B 1 42 ? 12.93 -13.555 -8.367 1 95.38 42 LEU B O 1
ATOM 1509 N N . ASP B 1 43 ? 14.867 -14.391 -7.473 1 94.06 43 ASP B N 1
ATOM 1510 C CA . ASP B 1 43 ? 15.719 -14.039 -8.602 1 94.06 43 ASP B CA 1
ATOM 1511 C C . ASP B 1 43 ? 15.539 -12.57 -8.992 1 94.06 43 ASP B C 1
ATOM 1513 O O . ASP B 1 43 ? 15.336 -12.266 -10.172 1 94.06 43 ASP B O 1
ATOM 1517 N N . LYS B 1 44 ? 15.422 -11.688 -8.031 1 95.75 44 LYS B N 1
ATOM 1518 C CA . LYS B 1 44 ? 15.344 -10.242 -8.188 1 95.75 44 LYS B CA 1
ATOM 1519 C C . LYS B 1 44 ? 14.039 -9.828 -8.867 1 95.75 44 LYS B C 1
ATOM 1521 O O . LYS B 1 44 ? 13.977 -8.773 -9.5 1 95.75 44 LYS B O 1
ATOM 1526 N N . LYS B 1 45 ? 13.07 -10.711 -8.789 1 97.94 45 LYS B N 1
ATOM 1527 C CA . LYS B 1 45 ? 11.734 -10.406 -9.297 1 97.94 45 LYS B CA 1
ATOM 1528 C C . LYS B 1 45 ? 10.672 -10.609 -8.211 1 97.94 45 LYS B C 1
ATOM 1530 O O . LYS B 1 45 ? 10.914 -11.297 -7.219 1 97.94 45 LYS B O 1
ATOM 1535 N N . ILE B 1 46 ? 9.586 -9.961 -8.438 1 98.31 46 ILE B N 1
ATOM 1536 C CA . ILE B 1 46 ? 8.461 -10.07 -7.516 1 98.31 46 ILE B CA 1
ATOM 1537 C C . ILE B 1 46 ? 7.328 -10.844 -8.18 1 98.31 46 ILE B C 1
ATOM 1539 O O . ILE B 1 46 ? 6.938 -10.547 -9.305 1 98.31 46 ILE B O 1
ATOM 1543 N N . TYR B 1 47 ? 6.805 -11.82 -7.48 1 97.75 47 TYR B N 1
ATOM 1544 C CA . TYR B 1 47 ? 5.734 -12.648 -8.016 1 97.75 47 TYR B CA 1
ATOM 1545 C C . TYR B 1 47 ? 4.488 -12.57 -7.137 1 97.75 47 TYR B C 1
ATOM 1547 O O . TYR B 1 47 ? 4.586 -12.617 -5.906 1 97.75 47 TYR B O 1
ATOM 1555 N N . ILE B 1 48 ? 3.385 -12.484 -7.785 1 95.94 48 ILE B N 1
ATOM 1556 C CA . ILE B 1 48 ? 2.104 -12.367 -7.098 1 95.94 48 ILE B CA 1
ATOM 1557 C C . ILE B 1 48 ? 1.135 -13.414 -7.633 1 95.94 48 ILE B C 1
ATOM 1559 O O . ILE B 1 48 ? 1.01 -13.594 -8.844 1 95.94 48 ILE B O 1
ATOM 1563 N N . HIS B 1 49 ? 0.536 -14.102 -6.727 1 87.56 49 HIS B N 1
ATOM 1564 C CA . HIS B 1 49 ? -0.483 -15.055 -7.16 1 87.56 49 HIS B CA 1
ATOM 1565 C C . HIS B 1 49 ? -1.88 -14.453 -7.055 1 87.56 49 HIS B C 1
ATOM 1567 O O . HIS B 1 49 ? -2.119 -13.578 -6.219 1 87.56 49 HIS B O 1
ATOM 1573 N N . GLY B 1 50 ? -2.76 -14.859 -7.867 1 77.81 50 GLY B N 1
ATOM 1574 C CA . GLY B 1 50 ? -4.137 -14.391 -7.805 1 77.81 50 GLY B CA 1
ATOM 1575 C C . GLY B 1 50 ? -5.039 -15.062 -8.82 1 77.81 50 GLY B C 1
ATOM 1576 O O . GLY B 1 50 ? -4.707 -16.125 -9.359 1 77.81 50 GLY B O 1
ATOM 1577 N N . LEU B 1 51 ? -6.25 -14.406 -8.852 1 71.25 51 LEU B N 1
ATOM 1578 C CA . LEU B 1 51 ? -7.234 -14.898 -9.812 1 71.25 51 LEU B CA 1
ATOM 1579 C C . LEU B 1 51 ? -6.871 -14.469 -11.227 1 71.25 51 LEU B C 1
ATOM 1581 O O . LEU B 1 51 ? -6.227 -13.43 -11.422 1 71.25 51 LEU B O 1
ATOM 1585 N N . THR B 1 52 ? -7.227 -15.203 -12.102 1 71.25 52 THR B N 1
ATOM 1586 C CA . THR B 1 52 ? -6.961 -14.938 -13.508 1 71.25 52 THR B CA 1
ATOM 1587 C C . THR B 1 52 ? -7.766 -13.734 -14 1 71.25 52 THR B C 1
ATOM 1589 O O . THR B 1 52 ? -7.438 -13.141 -15.023 1 71.25 52 THR B O 1
ATOM 1592 N N . ALA B 1 53 ? -8.805 -13.461 -13.234 1 70.81 53 ALA B N 1
ATOM 1593 C CA . ALA B 1 53 ? -9.656 -12.328 -13.594 1 70.81 53 ALA B CA 1
ATOM 1594 C C . ALA B 1 53 ? -9.703 -11.297 -12.469 1 70.81 53 ALA B C 1
ATOM 1596 O O . ALA B 1 53 ? -9.57 -11.648 -11.297 1 70.81 53 ALA B O 1
ATOM 1597 N N . GLY B 1 54 ? -9.852 -10.07 -13.008 1 80.62 54 GLY B N 1
ATOM 1598 C CA . GLY B 1 54 ? -9.961 -8.992 -12.039 1 80.62 54 GLY B CA 1
ATOM 1599 C C . GLY B 1 54 ? -9.359 -7.684 -12.523 1 80.62 54 GLY B C 1
ATOM 1600 O O . GLY B 1 54 ? -8.672 -7.656 -13.555 1 80.62 54 GLY B O 1
ATOM 1601 N N . GLU B 1 55 ? -9.602 -6.719 -11.781 1 83.25 55 GLU B N 1
ATOM 1602 C CA . GLU B 1 55 ? -9.234 -5.359 -12.172 1 83.25 55 GLU B CA 1
ATOM 1603 C C . GLU B 1 55 ? -7.723 -5.219 -12.32 1 83.25 55 GLU B C 1
ATOM 1605 O O . GLU B 1 55 ? -7.242 -4.617 -13.281 1 83.25 55 GLU B O 1
ATOM 1610 N N . LYS B 1 56 ? -6.973 -5.816 -11.398 1 85.19 56 LYS B N 1
ATOM 1611 C CA . LYS B 1 56 ? -5.523 -5.664 -11.477 1 85.19 56 LYS B CA 1
ATOM 1612 C C . LYS B 1 56 ? -4.961 -6.391 -12.695 1 85.19 56 LYS B C 1
ATOM 1614 O O . LYS B 1 56 ? -4.039 -5.895 -13.352 1 85.19 56 LYS B O 1
ATOM 1619 N N . THR B 1 57 ? -5.477 -7.543 -12.977 1 89.88 57 THR B N 1
ATOM 1620 C CA . THR B 1 57 ? -5.008 -8.305 -14.133 1 89.88 57 THR B CA 1
ATOM 1621 C C . THR B 1 57 ? -5.363 -7.59 -15.438 1 89.88 57 THR B C 1
ATOM 1623 O O . THR B 1 57 ? -4.539 -7.508 -16.344 1 89.88 57 THR B O 1
ATOM 1626 N N . GLU B 1 58 ? -6.547 -7.078 -15.516 1 92.75 58 GLU B N 1
ATOM 1627 C CA . GLU B 1 58 ? -6.961 -6.305 -16.688 1 92.75 58 GLU B CA 1
ATOM 1628 C C . GLU B 1 58 ? -6.086 -5.066 -16.875 1 92.75 58 GLU B C 1
ATOM 1630 O O . GLU B 1 58 ? -5.695 -4.738 -17.984 1 92.75 58 GLU B O 1
ATOM 1635 N N . ASN B 1 59 ? -5.816 -4.418 -15.781 1 95.62 59 ASN B N 1
ATOM 1636 C CA . ASN B 1 59 ? -4.957 -3.236 -15.828 1 95.62 59 ASN B CA 1
ATOM 1637 C C . ASN B 1 59 ? -3.576 -3.57 -16.391 1 95.62 59 ASN B C 1
ATOM 1639 O O . ASN B 1 59 ? -3.059 -2.854 -17.25 1 95.62 59 ASN B O 1
ATOM 1643 N N . ILE B 1 60 ? -3.023 -4.652 -15.883 1 95.25 60 ILE B N 1
ATOM 1644 C CA . ILE B 1 60 ? -1.669 -5.047 -16.25 1 95.25 60 ILE B CA 1
ATOM 1645 C C . ILE B 1 60 ? -1.619 -5.391 -17.734 1 95.25 60 ILE B C 1
ATOM 1647 O O . ILE B 1 60 ? -0.637 -5.09 -18.422 1 95.25 60 ILE B O 1
ATOM 1651 N N . GLN B 1 61 ? -2.674 -6.02 -18.188 1 94.12 61 GLN B N 1
ATOM 1652 C CA . GLN B 1 61 ? -2.75 -6.355 -19.609 1 94.12 61 GLN B CA 1
ATOM 1653 C C . GLN B 1 61 ? -2.805 -5.098 -20.469 1 94.12 61 GLN B C 1
ATOM 1655 O O . GLN B 1 61 ? -2.256 -5.07 -21.578 1 94.12 61 GLN B O 1
ATOM 1660 N N . ARG B 1 62 ? -3.412 -4.062 -20 1 95.88 62 ARG B N 1
ATOM 1661 C CA . ARG B 1 62 ? -3.553 -2.805 -20.734 1 95.88 62 ARG B CA 1
ATOM 1662 C C . ARG B 1 62 ? -2.291 -1.956 -20.609 1 95.88 62 ARG B C 1
ATOM 1664 O O . ARG B 1 62 ? -1.855 -1.334 -21.578 1 95.88 62 ARG B O 1
ATOM 1671 N N . ASP B 1 63 ? -1.735 -1.843 -19.453 1 97.19 63 ASP B N 1
ATOM 1672 C CA . ASP B 1 63 ? -0.547 -1.06 -19.141 1 97.19 63 ASP B CA 1
ATOM 1673 C C . ASP B 1 63 ? 0.357 -1.812 -18.156 1 97.19 63 ASP B C 1
ATOM 1675 O O . ASP B 1 63 ? 0.056 -1.904 -16.969 1 97.19 63 ASP B O 1
ATOM 1679 N N . PRO B 1 64 ? 1.459 -2.369 -18.641 1 97.75 64 PRO B N 1
ATOM 1680 C CA . PRO B 1 64 ? 2.287 -3.244 -17.812 1 97.75 64 PRO B CA 1
ATOM 1681 C C . PRO B 1 64 ? 3.082 -2.479 -16.75 1 97.75 64 PRO B C 1
ATOM 1683 O O . PRO B 1 64 ? 3.736 -3.088 -15.906 1 97.75 64 PRO B O 1
ATOM 1686 N N . ARG B 1 65 ? 3.104 -1.147 -16.828 1 98.25 65 ARG B N 1
ATOM 1687 C CA . ARG B 1 65 ? 3.834 -0.37 -15.836 1 98.25 65 ARG B CA 1
ATOM 1688 C C . ARG B 1 65 ? 3.158 -0.454 -14.477 1 98.25 65 ARG B C 1
ATOM 1690 O O . ARG B 1 65 ? 1.96 -0.193 -14.352 1 98.25 65 ARG B O 1
ATOM 1697 N N . VAL B 1 66 ? 3.898 -0.834 -13.469 1 98.5 66 VAL B N 1
ATOM 1698 C CA . VAL B 1 66 ? 3.326 -1.02 -12.141 1 98.5 66 VAL B CA 1
ATOM 1699 C C . VAL B 1 66 ? 4.27 -0.446 -11.086 1 98.5 66 VAL B C 1
ATOM 1701 O O . VAL B 1 66 ? 5.426 -0.132 -11.383 1 98.5 66 VAL B O 1
ATOM 1704 N N . CYS B 1 67 ? 3.791 -0.169 -9.977 1 98.69 67 CYS B N 1
ATOM 1705 C CA . CYS B 1 67 ? 4.535 0.141 -8.758 1 98.69 67 CYS B CA 1
ATOM 1706 C C . CYS B 1 67 ? 4.223 -0.865 -7.656 1 98.69 67 CYS B C 1
ATOM 1708 O O . CYS B 1 67 ? 3.07 -1.264 -7.484 1 98.69 67 CYS B O 1
ATOM 1710 N N . PHE B 1 68 ? 5.152 -1.381 -7.008 1 98.5 68 PHE B N 1
ATOM 1711 C CA . PHE B 1 68 ? 4.996 -2.303 -5.887 1 98.5 68 PHE B CA 1
ATOM 1712 C C . PHE B 1 68 ? 5.668 -1.752 -4.637 1 98.5 68 PHE B C 1
ATOM 1714 O O . PHE B 1 68 ? 6.824 -1.33 -4.68 1 98.5 68 PHE B O 1
ATOM 1721 N N . THR B 1 69 ? 4.965 -1.72 -3.557 1 98.12 69 THR B N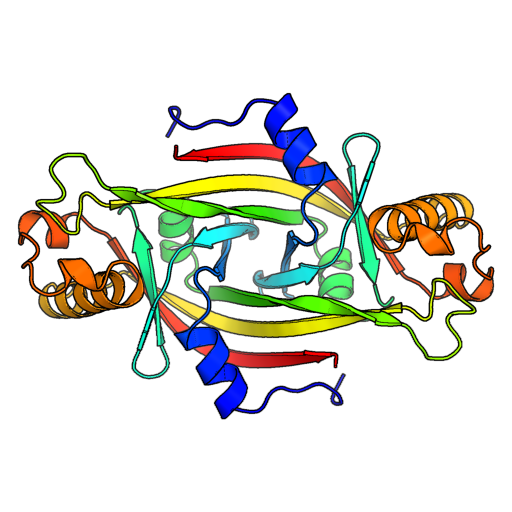 1
ATOM 1722 C CA . THR B 1 69 ? 5.469 -1.111 -2.33 1 98.12 69 THR B CA 1
ATOM 1723 C C . THR B 1 69 ? 5.371 -2.088 -1.162 1 98.12 69 THR B C 1
ATOM 1725 O O . THR B 1 69 ? 4.34 -2.73 -0.969 1 98.12 69 THR B O 1
ATOM 1728 N N . VAL B 1 70 ? 6.434 -2.27 -0.453 1 97.19 70 VAL B N 1
ATOM 1729 C CA . VAL B 1 70 ? 6.469 -2.975 0.824 1 97.19 70 VAL B CA 1
ATOM 1730 C C . VAL B 1 70 ? 6.996 -2.043 1.913 1 97.19 70 VAL B C 1
ATOM 1732 O O . VAL B 1 70 ? 7.891 -1.231 1.667 1 97.19 70 VAL B O 1
ATOM 1735 N N . TYR B 1 71 ? 6.348 -2.146 3.049 1 94.19 71 TYR B N 1
ATOM 1736 C CA . TYR B 1 71 ? 6.816 -1.297 4.137 1 94.19 71 TYR B CA 1
ATOM 1737 C C . TYR B 1 71 ? 6.574 -1.96 5.488 1 94.19 71 TYR B C 1
ATOM 1739 O O . TYR B 1 71 ? 5.766 -2.885 5.598 1 94.19 71 TYR B O 1
ATOM 1747 N N . ARG B 1 72 ? 7.336 -1.586 6.371 1 89.62 72 ARG B N 1
ATOM 1748 C CA . ARG B 1 72 ? 7.227 -1.972 7.773 1 89.62 72 ARG B CA 1
ATOM 1749 C C . ARG B 1 72 ? 7.348 -0.755 8.688 1 89.62 72 ARG B C 1
ATOM 1751 O O . ARG B 1 72 ? 8.289 0.03 8.562 1 89.62 72 ARG B O 1
ATOM 1758 N N . MET B 1 73 ? 6.277 -0.642 9.461 1 84.38 73 MET B N 1
ATOM 1759 C CA . MET B 1 73 ? 6.312 0.449 10.43 1 84.38 73 MET B CA 1
ATOM 1760 C C . MET B 1 73 ? 6.801 -0.046 11.781 1 84.38 73 MET B C 1
ATOM 1762 O O . MET B 1 73 ? 6.41 -1.124 12.234 1 84.38 73 MET B O 1
ATOM 1766 N N . GLY B 1 74 ? 7.766 0.658 12.273 1 79.62 74 GLY B N 1
ATOM 1767 C CA . GLY B 1 74 ? 8.281 0.35 13.594 1 79.62 74 GLY B CA 1
ATOM 1768 C C . GLY B 1 74 ? 7.707 1.244 14.68 1 79.62 74 GLY B C 1
ATOM 1769 O O . GLY B 1 74 ? 6.523 1.584 14.648 1 79.62 74 GLY B O 1
ATOM 1770 N N . GLU B 1 75 ? 8.531 1.542 15.664 1 79.44 75 GLU B N 1
ATOM 1771 C CA . GLU B 1 75 ? 8.102 2.322 16.812 1 79.44 75 GLU B CA 1
ATOM 1772 C C . GLU B 1 75 ? 8.234 3.82 16.562 1 79.44 75 GLU B C 1
ATOM 1774 O O . GLU B 1 75 ? 8.961 4.234 15.648 1 79.44 75 GLU B O 1
ATOM 1779 N N . LEU B 1 76 ? 7.398 4.57 17.25 1 78.12 76 LEU B N 1
ATOM 1780 C CA . LEU B 1 76 ? 7.57 6.016 17.25 1 78.12 76 LEU B CA 1
ATOM 1781 C C . LEU B 1 76 ? 8.875 6.414 17.938 1 78.12 76 LEU B C 1
ATOM 1783 O O . LEU B 1 76 ? 9.242 5.828 18.953 1 78.12 76 LEU B O 1
ATOM 1787 N N . LEU B 1 77 ? 9.562 7.227 17.266 1 77.69 77 LEU B N 1
ATOM 1788 C CA . LEU B 1 77 ? 10.82 7.738 17.797 1 77.69 77 LEU B CA 1
ATOM 1789 C C . LEU B 1 77 ? 10.633 9.133 18.391 1 77.69 77 LEU B C 1
ATOM 1791 O O . LEU B 1 77 ? 10.258 10.07 17.672 1 77.69 77 LEU B O 1
ATOM 1795 N N . TYR B 1 78 ? 10.805 9.188 19.656 1 76.06 78 TYR B N 1
ATOM 1796 C CA . TYR B 1 78 ? 10.648 10.461 20.359 1 76.06 78 TYR B CA 1
ATOM 1797 C C . TYR B 1 78 ? 11.992 11.156 20.531 1 76.06 78 TYR B C 1
ATOM 1799 O O . TYR B 1 78 ? 12.992 10.508 20.844 1 76.06 78 TYR B O 1
ATOM 1807 N N . SER B 1 79 ? 12.078 12.312 19.938 1 67.69 79 SER B N 1
ATOM 1808 C CA . SER B 1 79 ? 13.297 13.047 20.25 1 67.69 79 SER B CA 1
ATOM 1809 C C . SER B 1 79 ? 13.453 13.266 21.75 1 67.69 79 SER B C 1
ATOM 1811 O O . SER B 1 79 ? 12.461 13.25 22.484 1 67.69 79 SER B O 1
ATOM 1813 N N . ALA B 1 80 ? 14.727 13.039 22.188 1 58.88 80 ALA B N 1
ATOM 1814 C CA . ALA B 1 80 ? 15.055 13.172 23.609 1 58.88 80 ALA B CA 1
ATOM 1815 C C . ALA B 1 80 ? 14.266 14.305 24.25 1 58.88 80 ALA B C 1
ATOM 1817 O O . ALA B 1 80 ? 13.828 14.195 25.406 1 58.88 80 ALA B O 1
ATOM 1818 N N . GLU B 1 81 ? 14.195 15.398 23.562 1 55.03 81 GLU B N 1
ATOM 1819 C CA . GLU B 1 81 ? 13.523 16.516 24.219 1 55.03 81 GLU B CA 1
ATOM 1820 C C . GLU B 1 81 ? 12.055 16.594 23.797 1 55.03 81 GLU B C 1
ATOM 1822 O O . GLU B 1 81 ? 11.328 17.5 24.219 1 55.03 81 GLU B O 1
ATOM 1827 N N . ALA B 1 82 ? 11.375 15.648 23.594 1 57.5 82 ALA B N 1
ATOM 1828 C CA . ALA B 1 82 ? 9.992 15.477 23.141 1 57.5 82 ALA B CA 1
ATOM 1829 C C . ALA B 1 82 ? 9.164 16.719 23.438 1 57.5 82 ALA B C 1
ATOM 1831 O O . ALA B 1 82 ? 8.18 16.656 24.188 1 57.5 82 ALA B O 1
ATOM 1832 N N . LYS B 1 83 ? 9.695 17.891 23.188 1 59.41 83 LYS B N 1
ATOM 1833 C CA . LYS B 1 83 ? 9.031 19.141 23.562 1 59.41 83 LYS B CA 1
ATOM 1834 C C . LYS B 1 83 ? 8.102 19.609 22.438 1 59.41 83 LYS B C 1
ATOM 1836 O O . LYS B 1 83 ? 7.371 20.594 22.609 1 59.41 83 LYS B O 1
ATOM 1841 N N . SER B 1 84 ? 8.133 18.828 21.438 1 63.72 84 SER B N 1
ATOM 1842 C CA . SER B 1 84 ? 7.258 19.328 20.375 1 63.72 84 SER B CA 1
ATOM 1843 C C . SER B 1 84 ? 6.652 18.172 19.578 1 63.72 84 SER B C 1
ATOM 1845 O O . SER B 1 84 ? 7.309 17.156 19.344 1 63.72 84 SER B O 1
ATOM 1847 N N . PRO B 1 85 ? 5.324 18.156 19.438 1 61.44 85 PRO B N 1
ATOM 1848 C CA . PRO B 1 85 ? 4.68 17.125 18.609 1 61.44 85 PRO B CA 1
ATOM 1849 C C . PRO B 1 85 ? 5.387 16.922 17.266 1 61.44 85 PRO B C 1
ATOM 1851 O O . PRO B 1 85 ? 5.281 15.859 16.672 1 61.44 85 PRO B O 1
ATOM 1854 N N . CYS B 1 86 ? 6.125 17.875 16.891 1 64.75 86 CYS B N 1
ATOM 1855 C CA . CYS B 1 86 ? 6.797 17.812 15.602 1 64.75 86 CYS B CA 1
ATOM 1856 C C . CYS B 1 86 ? 8.117 17.047 15.719 1 64.75 86 CYS B C 1
ATOM 1858 O O . CYS B 1 86 ? 8.797 16.828 14.711 1 64.75 86 CYS B O 1
ATOM 1860 N N . SER B 1 87 ? 8.383 16.656 16.859 1 65.56 87 SER B N 1
ATOM 1861 C CA . SER B 1 87 ? 9.664 16 17.078 1 65.56 87 SER B CA 1
ATOM 1862 C C . SER B 1 87 ? 9.5 14.484 17.203 1 65.56 87 SER B C 1
ATOM 1864 O O . SER B 1 87 ? 10.312 13.82 17.844 1 65.56 87 SER B O 1
ATOM 1866 N N . VAL B 1 88 ? 8.445 14.023 16.766 1 72.62 88 VAL B N 1
ATOM 1867 C CA . VAL B 1 88 ? 8.211 12.586 16.812 1 72.62 88 VAL B CA 1
ATOM 1868 C C . VAL B 1 88 ? 8.336 12.008 15.406 1 72.62 88 VAL B C 1
ATOM 1870 O O . VAL B 1 88 ? 7.773 12.547 14.453 1 72.62 88 VAL B O 1
ATOM 1873 N N . ASN B 1 89 ? 9.195 11.047 15.312 1 75.56 89 ASN B N 1
ATOM 1874 C CA . ASN B 1 89 ? 9.344 10.328 14.047 1 75.56 89 ASN B CA 1
ATOM 1875 C C . ASN B 1 89 ? 8.914 8.867 14.18 1 75.56 89 ASN B C 1
ATOM 1877 O O . ASN B 1 89 ? 8.609 8.406 15.281 1 75.56 89 ASN B O 1
ATOM 1881 N N . THR B 1 90 ? 8.703 8.305 13.172 1 79.81 90 THR B N 1
ATOM 1882 C CA . THR B 1 90 ? 8.359 6.887 13.156 1 79.81 90 THR B CA 1
ATOM 1883 C C . THR B 1 90 ? 9.469 6.074 12.492 1 79.81 90 THR B C 1
ATOM 1885 O O . THR B 1 90 ? 9.945 6.43 11.406 1 79.81 90 THR B O 1
ATOM 1888 N N . ALA B 1 91 ? 9.953 5.102 13.25 1 85.75 91 ALA B N 1
ATOM 1889 C CA . ALA B 1 91 ? 10.844 4.148 12.594 1 85.75 91 ALA B CA 1
ATOM 1890 C C . ALA B 1 91 ? 10.109 3.354 11.523 1 85.75 91 ALA B C 1
ATOM 1892 O O . ALA B 1 91 ? 9.023 2.822 11.773 1 85.75 91 ALA B O 1
ATOM 1893 N N . TYR B 1 92 ? 10.648 3.402 10.398 1 87.88 92 TYR B N 1
ATOM 1894 C CA . TYR B 1 92 ? 10.00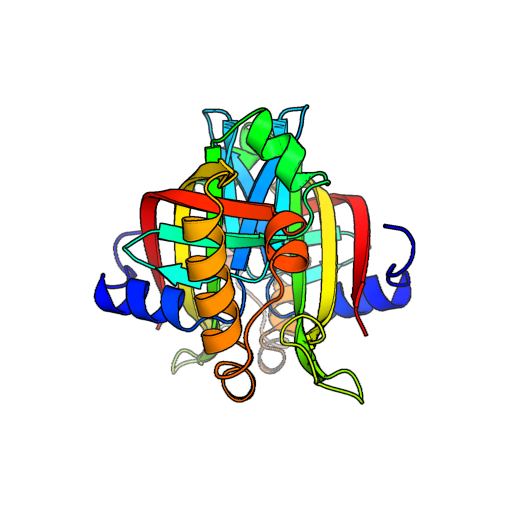8 2.625 9.344 1 87.88 92 TYR B CA 1
ATOM 1895 C C . TYR B 1 92 ? 11.016 2.229 8.273 1 87.88 92 TYR B C 1
ATOM 1897 O O . TYR B 1 92 ? 12.109 2.795 8.195 1 87.88 92 TYR B O 1
ATOM 1905 N N . GLN B 1 93 ? 10.734 1.146 7.555 1 92.75 93 GLN B N 1
ATOM 1906 C CA . GLN B 1 93 ? 11.398 0.735 6.324 1 92.75 93 GLN B CA 1
ATOM 1907 C C . GLN B 1 93 ? 10.398 0.562 5.188 1 92.75 93 GLN B C 1
ATOM 1909 O O . GLN B 1 93 ? 9.297 0.043 5.395 1 92.75 93 GLN B O 1
ATOM 1914 N N . SER B 1 94 ? 10.797 1.104 4.117 1 94.19 94 SER B N 1
ATOM 1915 C CA . SER B 1 94 ? 9.938 0.922 2.949 1 94.19 94 SER B CA 1
ATOM 1916 C C . SER B 1 94 ? 10.758 0.674 1.69 1 94.19 94 SER B C 1
ATOM 1918 O O . SER B 1 94 ? 11.906 1.125 1.592 1 94.19 94 SER B O 1
ATOM 1920 N N . VAL B 1 95 ? 10.242 -0.087 0.83 1 96.69 95 VAL B N 1
ATOM 1921 C CA . VAL B 1 95 ? 10.789 -0.319 -0.502 1 96.69 95 VAL B CA 1
ATOM 1922 C C . VAL B 1 95 ? 9.727 -0.032 -1.557 1 96.69 95 VAL B C 1
ATOM 1924 O O . VAL B 1 95 ? 8.602 -0.538 -1.469 1 96.69 95 VAL B O 1
ATOM 1927 N N . VAL B 1 96 ? 10.039 0.823 -2.441 1 96.94 96 VAL B N 1
ATOM 1928 C CA . VAL B 1 96 ? 9.18 1.133 -3.576 1 96.94 96 VAL B CA 1
ATOM 1929 C C . VAL B 1 96 ? 9.844 0.682 -4.875 1 96.94 96 VAL B C 1
ATOM 1931 O O . VAL B 1 96 ? 10.961 1.096 -5.18 1 96.94 96 VAL B O 1
ATOM 1934 N N . VAL B 1 97 ? 9.133 -0.131 -5.582 1 97.81 97 VAL B N 1
ATOM 1935 C CA . VAL B 1 97 ? 9.656 -0.705 -6.82 1 97.81 97 VAL B CA 1
ATOM 1936 C C . VAL B 1 97 ? 8.797 -0.25 -8 1 97.81 97 VAL B C 1
ATOM 1938 O O . VAL B 1 97 ? 7.582 -0.439 -8 1 97.81 97 VAL B O 1
ATOM 1941 N N . LYS B 1 98 ? 9.438 0.39 -8.906 1 97.81 98 LYS B N 1
ATOM 1942 C CA . LYS B 1 98 ? 8.82 0.644 -10.203 1 97.81 98 LYS B CA 1
ATOM 1943 C C . LYS B 1 98 ? 9.305 -0.353 -11.25 1 97.81 98 LYS B C 1
ATOM 1945 O O . LYS B 1 98 ? 10.492 -0.664 -11.312 1 97.81 98 LYS B O 1
ATOM 1950 N N . GLY B 1 99 ? 8.336 -0.829 -11.992 1 98.12 99 GLY B N 1
ATOM 1951 C CA . GLY B 1 99 ? 8.711 -1.811 -12.992 1 98.12 99 GLY B CA 1
ATOM 1952 C C . GLY B 1 99 ? 7.57 -2.174 -13.93 1 98.12 99 GLY B C 1
ATOM 1953 O O . GLY B 1 99 ? 6.645 -1.384 -14.125 1 98.12 99 GLY B O 1
ATOM 1954 N N . SER B 1 100 ? 7.75 -3.357 -14.57 1 98.38 100 SER B N 1
ATOM 1955 C CA . SER B 1 100 ? 6.734 -3.865 -15.484 1 98.38 100 SER B CA 1
ATOM 1956 C C . SER B 1 100 ? 6.246 -5.246 -15.062 1 98.38 100 SER B C 1
ATOM 1958 O O . SER B 1 100 ? 7.031 -6.074 -14.594 1 98.38 100 SER B O 1
ATOM 1960 N N . ALA B 1 101 ? 4.961 -5.434 -15.25 1 97.69 101 ALA B N 1
ATOM 1961 C CA . ALA B 1 101 ? 4.34 -6.695 -14.852 1 97.69 101 ALA B CA 1
ATOM 1962 C C . ALA B 1 101 ? 3.76 -7.43 -16.062 1 97.69 101 ALA B C 1
ATOM 1964 O O . ALA B 1 101 ? 3.195 -6.801 -16.953 1 97.69 101 ALA B O 1
ATOM 1965 N N . ILE B 1 102 ? 3.867 -8.727 -16.078 1 96.25 102 ILE B N 1
ATOM 1966 C CA . ILE B 1 102 ? 3.203 -9.57 -17.062 1 96.25 102 ILE B CA 1
ATOM 1967 C C . ILE B 1 102 ? 2.658 -10.828 -16.375 1 96.25 102 ILE B C 1
ATOM 1969 O O . ILE B 1 102 ? 3.045 -11.141 -15.258 1 96.25 102 ILE B O 1
ATOM 1973 N N . LEU B 1 103 ? 1.745 -11.477 -17.062 1 94.62 103 LEU B N 1
ATOM 1974 C CA . LEU B 1 103 ? 1.256 -12.766 -16.578 1 94.62 103 LEU B CA 1
ATOM 1975 C C . LEU B 1 103 ? 2.203 -13.891 -16.984 1 94.62 103 LEU B C 1
ATOM 1977 O O . LEU B 1 103 ? 2.691 -13.914 -18.125 1 94.62 103 LEU B O 1
ATOM 1981 N N . VAL B 1 104 ? 2.467 -14.766 -16.031 1 94.12 104 VAL B N 1
ATOM 1982 C CA . VAL B 1 104 ? 3.287 -15.93 -16.312 1 94.12 104 VAL B CA 1
ATOM 1983 C C . VAL B 1 104 ? 2.438 -17 -17 1 94.12 104 VAL B C 1
ATOM 1985 O O . VAL B 1 104 ? 1.404 -17.422 -16.469 1 94.12 104 VAL B O 1
ATOM 1988 N N . ASP B 1 105 ? 2.867 -17.484 -18.125 1 89.88 105 ASP B N 1
ATOM 1989 C CA . ASP B 1 105 ? 2.094 -18.453 -18.891 1 89.88 105 ASP B CA 1
ATOM 1990 C C . ASP B 1 105 ? 2.705 -19.844 -18.781 1 89.88 105 ASP B C 1
ATOM 1992 O O . ASP B 1 105 ? 1.997 -20.859 -18.891 1 89.88 105 ASP B O 1
ATOM 1996 N N . ASP B 1 106 ? 4.02 -19.953 -18.562 1 92.56 106 ASP B N 1
ATOM 1997 C CA . ASP B 1 106 ? 4.715 -21.234 -18.484 1 92.56 106 ASP B CA 1
ATOM 1998 C C . ASP B 1 106 ? 4.309 -22.016 -17.234 1 92.56 106 ASP B C 1
ATOM 2000 O O . ASP B 1 106 ? 4.5 -21.531 -16.109 1 92.56 106 ASP B O 1
ATOM 2004 N N . LEU B 1 107 ? 3.789 -23.188 -17.438 1 92.31 107 LEU B N 1
ATOM 2005 C CA . LEU B 1 107 ? 3.225 -23.984 -16.359 1 92.31 107 LEU B CA 1
ATOM 2006 C C . LEU B 1 107 ? 4.301 -24.359 -15.344 1 92.31 107 LEU B C 1
ATOM 2008 O O . LEU B 1 107 ? 4.059 -24.344 -14.141 1 92.31 107 LEU B O 1
ATOM 2012 N N . GLN B 1 108 ? 5.41 -24.75 -15.852 1 93.44 108 GLN B N 1
ATOM 2013 C CA . GLN B 1 108 ? 6.492 -25.141 -14.961 1 93.44 108 GLN B CA 1
ATOM 2014 C C . GLN B 1 108 ? 6.953 -23.969 -14.102 1 93.44 108 GLN B C 1
ATOM 2016 O O . GLN B 1 108 ? 7.199 -24.125 -12.906 1 93.44 108 GLN B O 1
ATOM 2021 N N . ALA B 1 109 ? 7.102 -22.844 -14.703 1 93.88 109 ALA B N 1
ATOM 2022 C CA . ALA B 1 109 ? 7.469 -21.641 -13.969 1 93.88 109 ALA B CA 1
ATOM 2023 C C . ALA B 1 109 ? 6.422 -21.297 -12.914 1 93.88 109 ALA B C 1
ATOM 2025 O O . ALA B 1 109 ? 6.762 -20.969 -11.773 1 93.88 109 ALA B O 1
ATOM 2026 N N . LYS B 1 110 ? 5.199 -21.391 -13.289 1 93.44 110 LYS B N 1
ATOM 2027 C CA . LYS B 1 110 ? 4.113 -21.141 -12.344 1 93.44 110 LYS B CA 1
ATOM 2028 C C . LYS B 1 110 ? 4.211 -22.062 -11.133 1 93.44 110 LYS B C 1
ATOM 2030 O O . LYS B 1 110 ? 4.043 -21.609 -10 1 93.44 110 LYS B O 1
ATOM 2035 N N . ARG B 1 111 ? 4.43 -23.297 -11.422 1 92.25 111 ARG B N 1
ATOM 2036 C CA . ARG B 1 111 ? 4.527 -24.266 -10.344 1 92.25 111 ARG B CA 1
ATOM 2037 C C . ARG B 1 111 ? 5.629 -23.891 -9.359 1 92.25 111 ARG B C 1
ATOM 2039 O O . ARG B 1 111 ? 5.43 -23.938 -8.148 1 92.25 111 ARG B O 1
ATOM 2046 N N . GLU B 1 112 ? 6.746 -23.578 -9.883 1 93.19 112 GLU B N 1
ATOM 2047 C CA . GLU B 1 112 ? 7.879 -23.203 -9.039 1 93.19 112 GLU B CA 1
ATOM 2048 C C . GLU B 1 112 ? 7.551 -22 -8.164 1 93.19 112 GLU B C 1
ATOM 2050 O O . GLU B 1 112 ? 7.906 -21.969 -6.98 1 93.19 112 GLU B O 1
ATOM 2055 N N . ILE B 1 113 ? 6.918 -21.078 -8.727 1 93.44 113 ILE B N 1
ATOM 2056 C CA . ILE B 1 113 ? 6.57 -19.844 -8.016 1 93.44 113 ILE B CA 1
ATOM 2057 C C . ILE B 1 113 ? 5.527 -20.156 -6.941 1 93.44 113 ILE B C 1
ATOM 2059 O O . ILE B 1 113 ? 5.641 -19.672 -5.809 1 93.44 113 ILE B O 1
ATOM 2063 N N . LEU B 1 114 ? 4.523 -20.906 -7.277 1 91.5 114 LEU B N 1
ATOM 2064 C CA . LEU B 1 114 ? 3.482 -21.25 -6.316 1 91.5 114 LEU B CA 1
ATOM 2065 C C . LEU B 1 114 ? 4.051 -22.094 -5.172 1 91.5 114 LEU B C 1
ATOM 2067 O O . LEU B 1 114 ? 3.621 -21.953 -4.023 1 91.5 114 LEU B O 1
ATOM 2071 N N . ASP B 1 115 ? 4.984 -22.922 -5.512 1 91.38 115 ASP B N 1
ATOM 2072 C CA . ASP B 1 115 ? 5.691 -23.656 -4.465 1 91.38 115 ASP B CA 1
ATOM 2073 C C . ASP B 1 115 ? 6.398 -22.688 -3.51 1 91.38 115 ASP B C 1
ATOM 2075 O O . ASP B 1 115 ? 6.395 -22.906 -2.295 1 91.38 115 ASP B O 1
ATOM 2079 N N . ALA B 1 116 ? 7.02 -21.703 -4.086 1 92.94 116 ALA B N 1
ATOM 2080 C CA . ALA B 1 116 ? 7.703 -20.703 -3.268 1 92.94 116 ALA B CA 1
ATOM 2081 C C . ALA B 1 116 ? 6.715 -19.953 -2.371 1 92.94 116 ALA B C 1
ATOM 2083 O O . ALA B 1 116 ? 7.035 -19.609 -1.232 1 92.94 116 ALA B O 1
ATOM 2084 N N . VAL B 1 117 ? 5.523 -19.688 -2.848 1 90.31 117 VAL B N 1
ATOM 2085 C CA . VAL B 1 117 ? 4.473 -19.047 -2.066 1 90.31 117 VAL B CA 1
ATOM 2086 C C . VAL B 1 117 ? 4.105 -19.922 -0.874 1 90.31 117 VAL B C 1
ATOM 2088 O O . VAL B 1 117 ? 4.027 -19.438 0.259 1 90.31 117 VAL B O 1
ATOM 2091 N N . VAL B 1 118 ? 3.893 -21.188 -1.152 1 88.25 118 VAL B N 1
ATOM 2092 C CA . VAL B 1 118 ? 3.541 -22.109 -0.09 1 88.25 118 VAL B CA 1
ATOM 2093 C C . VAL B 1 118 ? 4.652 -22.156 0.958 1 88.25 118 VAL B C 1
ATOM 2095 O O . VAL B 1 118 ? 4.383 -22.062 2.158 1 88.25 118 VAL B O 1
ATOM 2098 N N . LYS B 1 119 ? 5.871 -22.234 0.507 1 90.31 119 LYS B N 1
ATOM 2099 C CA . LYS B 1 119 ? 7.016 -22.297 1.412 1 90.31 119 LYS B CA 1
ATOM 2100 C C . LYS B 1 119 ? 7.086 -21.062 2.299 1 90.31 119 LYS B C 1
ATOM 2102 O O . LYS B 1 119 ? 7.434 -21.156 3.479 1 90.31 119 LYS B O 1
ATOM 2107 N N . LYS B 1 120 ? 6.793 -19.922 1.732 1 90.69 120 LYS B N 1
ATOM 2108 C CA . LYS B 1 120 ? 6.887 -18.672 2.461 1 90.69 120 LYS B CA 1
ATOM 2109 C C . LYS B 1 120 ? 5.754 -18.531 3.473 1 90.69 120 LYS B C 1
ATOM 2111 O O . LYS B 1 120 ? 5.977 -18.109 4.609 1 90.69 120 LYS B O 1
ATOM 2116 N N . TYR B 1 121 ? 4.582 -18.938 3.111 1 88.81 121 TYR B N 1
ATOM 2117 C CA . TYR B 1 121 ? 3.418 -18.578 3.912 1 88.81 121 TYR B CA 1
ATOM 2118 C C . TYR B 1 121 ? 2.904 -19.766 4.699 1 88.81 121 TYR B C 1
ATOM 2120 O O . TYR B 1 121 ? 2.305 -19.609 5.766 1 88.81 121 TYR B O 1
ATOM 2128 N N . THR B 1 122 ? 3.043 -20.906 4.109 1 86.56 122 THR B N 1
ATOM 2129 C CA . THR B 1 122 ? 2.6 -22.125 4.773 1 86.56 122 THR B CA 1
ATOM 2130 C C . THR B 1 122 ? 3.666 -23.219 4.676 1 86.56 122 THR B C 1
ATOM 2132 O O . THR B 1 122 ? 3.42 -24.281 4.113 1 86.56 122 THR B O 1
ATOM 2135 N N . PRO B 1 123 ? 4.77 -23 5.289 1 85.12 123 PRO B N 1
ATOM 2136 C CA . PRO B 1 123 ? 5.895 -23.922 5.152 1 85.12 123 PRO B CA 1
ATOM 2137 C C . PRO B 1 123 ? 5.543 -25.344 5.59 1 85.12 123 PRO B C 1
ATOM 2139 O O . PRO B 1 123 ? 6.117 -26.312 5.082 1 85.12 123 PRO B O 1
ATOM 2142 N N . GLN B 1 124 ? 4.625 -25.5 6.445 1 83.12 124 GLN B N 1
ATOM 2143 C CA . GLN B 1 124 ? 4.238 -26.828 6.938 1 83.12 124 GLN B CA 1
ATOM 2144 C C . GLN B 1 124 ? 3.561 -27.641 5.84 1 83.12 124 GLN B C 1
ATOM 2146 O O . GLN B 1 124 ? 3.445 -28.859 5.953 1 83.12 124 GLN B O 1
ATOM 2151 N N . LEU B 1 125 ? 3.127 -26.953 4.816 1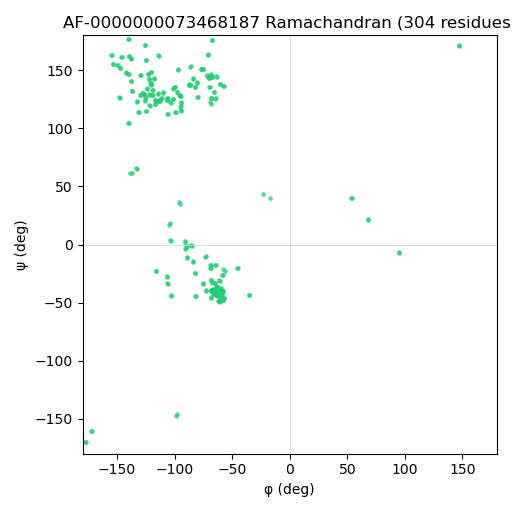 81.12 125 LEU B N 1
ATOM 2152 C CA . LEU B 1 125 ? 2.461 -27.641 3.717 1 81.12 125 LEU B CA 1
ATOM 2153 C C . LEU B 1 125 ? 3.391 -27.781 2.516 1 81.12 125 LEU B C 1
ATOM 2155 O O . LEU B 1 125 ? 2.98 -28.25 1.457 1 81.12 125 LEU B O 1
ATOM 2159 N N . ALA B 1 126 ? 4.582 -27.359 2.631 1 81.06 126 ALA B N 1
ATOM 2160 C CA . ALA B 1 126 ? 5.516 -27.297 1.511 1 81.06 126 ALA B CA 1
ATOM 2161 C C . ALA B 1 126 ? 5.824 -28.688 0.975 1 81.06 126 ALA B C 1
ATOM 2163 O O . ALA B 1 126 ? 6.266 -28.844 -0.167 1 81.06 126 ALA B O 1
ATOM 2164 N N . CYS B 1 127 ? 5.547 -29.656 1.736 1 80.06 127 CYS B N 1
ATOM 2165 C CA . CYS B 1 127 ? 5.836 -31.031 1.341 1 80.06 127 CYS B CA 1
ATOM 2166 C C . CYS B 1 127 ? 4.723 -31.594 0.469 1 80.06 127 CYS B C 1
ATOM 2168 O O . CYS B 1 127 ? 4.906 -32.594 -0.201 1 80.06 127 CYS B O 1
ATOM 2170 N N . LEU B 1 128 ? 3.65 -30.906 0.492 1 79.19 128 LEU B N 1
ATOM 2171 C CA . LEU B 1 128 ? 2.516 -31.359 -0.302 1 79.19 128 LEU B CA 1
ATOM 2172 C C . LEU B 1 128 ? 2.59 -30.812 -1.723 1 79.19 128 LEU B C 1
ATOM 2174 O O . LEU B 1 128 ? 3.012 -29.672 -1.932 1 79.19 128 LEU B O 1
ATOM 2178 N N . SER B 1 129 ? 2.285 -31.672 -2.67 1 77.88 129 SER B N 1
ATOM 2179 C CA . SER B 1 129 ? 2.287 -31.234 -4.062 1 77.88 129 SER B CA 1
ATOM 2180 C C . SER B 1 129 ? 0.963 -30.578 -4.438 1 77.88 129 SER B C 1
ATOM 2182 O O . SER B 1 129 ? -0.097 -31 -3.965 1 77.88 129 SER B O 1
ATOM 2184 N N . MET B 1 130 ? 1.103 -29.547 -5.25 1 81.75 130 MET B N 1
ATOM 2185 C CA . MET B 1 130 ? -0.091 -28.891 -5.773 1 81.75 130 MET B CA 1
ATOM 2186 C C . MET B 1 130 ? -0.593 -29.594 -7.031 1 81.75 130 MET B C 1
ATOM 2188 O O . MET B 1 130 ? 0.203 -30 -7.879 1 81.75 130 MET B O 1
ATOM 2192 N N . GLN B 1 131 ? -1.887 -29.75 -7.09 1 82.06 131 GLN B N 1
ATOM 2193 C CA . GLN B 1 131 ? -2.486 -30.328 -8.281 1 82.06 131 GLN B CA 1
ATOM 2194 C C . GLN B 1 131 ? -2.26 -29.453 -9.508 1 82.06 131 GLN B C 1
ATOM 2196 O O . GLN B 1 131 ? -2.287 -28.219 -9.406 1 82.06 131 GLN B O 1
ATOM 2201 N N . GLU B 1 132 ? -2.078 -30.109 -10.586 1 84.38 132 GLU B N 1
ATOM 2202 C CA . GLU B 1 132 ? -1.843 -29.391 -11.828 1 84.38 132 GLU B CA 1
ATOM 2203 C C . GLU B 1 132 ? -3.014 -28.469 -12.164 1 84.38 132 GLU B C 1
ATOM 2205 O O . GLU B 1 132 ? -2.818 -27.375 -12.695 1 84.38 132 GLU B O 1
ATOM 2210 N N . THR B 1 133 ? -4.129 -28.938 -11.883 1 83.56 133 THR B N 1
ATOM 2211 C CA . THR B 1 133 ? -5.324 -28.156 -12.164 1 83.56 133 THR B CA 1
ATOM 2212 C C . THR B 1 133 ? -5.312 -26.844 -11.375 1 83.56 133 THR B C 1
ATOM 2214 O O . THR B 1 133 ? -5.699 -25.797 -11.891 1 83.56 133 THR B O 1
ATOM 2217 N N . ALA B 1 134 ? -4.852 -26.969 -10.164 1 81.94 134 ALA B N 1
ATOM 2218 C CA . ALA B 1 134 ? -4.773 -25.781 -9.312 1 81.94 134 ALA B CA 1
ATOM 2219 C C . ALA B 1 134 ? -3.734 -24.797 -9.844 1 81.94 134 ALA B C 1
ATOM 2221 O O . ALA B 1 134 ? -3.967 -23.578 -9.859 1 81.94 134 ALA B O 1
ATOM 2222 N N . VAL B 1 135 ? -2.648 -25.328 -10.328 1 86.12 135 VAL B N 1
ATOM 2223 C CA . VAL B 1 135 ? -1.59 -24.5 -10.891 1 86.12 135 VAL B CA 1
ATOM 2224 C C . VAL B 1 135 ? -2.096 -23.812 -12.156 1 86.12 135 VAL B C 1
ATOM 2226 O O . VAL B 1 135 ? -1.873 -22.609 -12.344 1 86.12 135 VAL B O 1
ATOM 2229 N N . MET B 1 136 ? -2.848 -24.547 -12.945 1 85.31 136 MET B N 1
ATOM 2230 C CA . MET B 1 136 ? -3.361 -24.031 -14.211 1 85.31 136 MET B CA 1
ATOM 2231 C C . MET B 1 136 ? -4.387 -22.922 -13.969 1 85.31 136 MET B C 1
ATOM 2233 O O . MET B 1 136 ? -4.457 -21.953 -14.727 1 85.31 136 MET B O 1
ATOM 2237 N N . GLN B 1 137 ? -5.094 -23.016 -12.953 1 83 137 GLN B N 1
ATOM 2238 C CA . GLN B 1 137 ? -6.203 -22.094 -12.703 1 83 137 GLN B CA 1
ATOM 2239 C C . GLN B 1 137 ? -5.738 -20.859 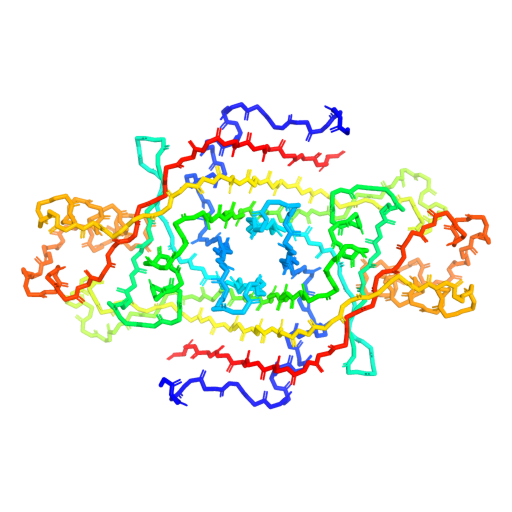-11.938 1 83 137 GLN B C 1
ATOM 2241 O O . GLN B 1 137 ? -6.492 -19.906 -11.773 1 83 137 GLN B O 1
ATOM 2246 N N . THR B 1 138 ? -4.602 -20.953 -11.477 1 86.25 138 THR B N 1
ATOM 2247 C CA . THR B 1 138 ? -4.094 -19.828 -10.695 1 86.25 138 THR B CA 1
ATOM 2248 C C . THR B 1 138 ? -3.279 -18.875 -11.562 1 86.25 138 THR B C 1
ATOM 2250 O O . THR B 1 138 ? -2.422 -19.312 -12.336 1 86.25 138 THR B O 1
ATOM 2253 N N . ALA B 1 139 ? -3.617 -17.641 -11.516 1 89.5 139 ALA B N 1
ATOM 2254 C CA . ALA B 1 139 ? -2.818 -16.641 -12.219 1 89.5 139 ALA B CA 1
ATOM 2255 C C . ALA B 1 139 ? -1.588 -16.25 -11.414 1 89.5 139 ALA B C 1
ATOM 2257 O O . ALA B 1 139 ? -1.647 -16.172 -10.18 1 89.5 139 ALA B O 1
ATOM 2258 N N . VAL B 1 140 ? -0.496 -16.109 -12.141 1 94.5 140 VAL B N 1
ATOM 2259 C CA . VAL B 1 140 ? 0.726 -15.594 -11.523 1 94.5 140 VAL B CA 1
ATOM 2260 C C . VAL B 1 140 ? 1.227 -14.375 -12.297 1 94.5 140 VAL B C 1
ATOM 2262 O O . VAL B 1 140 ? 1.35 -14.414 -13.523 1 94.5 140 VAL B O 1
ATOM 2265 N N . ILE B 1 141 ? 1.429 -13.32 -11.578 1 96.56 141 ILE B N 1
ATOM 2266 C CA . ILE B 1 141 ? 1.996 -12.094 -12.117 1 96.56 141 ILE B CA 1
ATOM 2267 C C . ILE B 1 141 ? 3.473 -11.992 -11.742 1 96.56 141 ILE B C 1
ATOM 2269 O O . ILE B 1 141 ? 3.848 -12.289 -10.602 1 96.56 141 ILE B O 1
ATOM 2273 N N . VAL B 1 142 ? 4.281 -11.648 -12.695 1 97.62 142 VAL B N 1
ATOM 2274 C CA . VAL B 1 142 ? 5.684 -11.367 -12.398 1 97.62 142 VAL B CA 1
ATOM 2275 C C . VAL B 1 142 ? 5.98 -9.891 -12.656 1 97.62 142 VAL B C 1
ATOM 2277 O O . VAL B 1 142 ? 5.602 -9.352 -13.695 1 97.62 142 VAL B O 1
ATOM 2280 N N . ILE B 1 143 ? 6.578 -9.242 -11.711 1 98.19 143 ILE B N 1
ATOM 2281 C CA . ILE B 1 143 ? 7.051 -7.871 -11.836 1 98.19 143 ILE B CA 1
ATOM 2282 C C . ILE B 1 143 ? 8.57 -7.863 -12.031 1 98.19 143 ILE B C 1
ATOM 2284 O O . ILE B 1 143 ? 9.305 -8.398 -11.195 1 98.19 143 ILE B O 1
ATOM 2288 N N . THR B 1 144 ? 9.016 -7.309 -13.078 1 98.44 144 THR B N 1
ATOM 2289 C CA . THR B 1 144 ? 10.43 -7.027 -13.297 1 98.44 144 THR B CA 1
ATOM 2290 C C . THR B 1 144 ? 10.773 -5.605 -12.875 1 98.44 144 THR B C 1
ATOM 2292 O O . THR B 1 144 ? 10.32 -4.641 -13.492 1 98.44 144 THR B O 1
ATOM 2295 N N . PRO B 1 145 ? 11.617 -5.488 -11.836 1 97.94 145 PRO B N 1
ATOM 2296 C CA . PRO B 1 145 ? 11.945 -4.148 -11.344 1 97.94 145 PRO B CA 1
ATOM 2297 C C . PRO B 1 145 ? 12.789 -3.344 -12.32 1 97.94 145 PRO B C 1
ATOM 2299 O O . PRO B 1 145 ? 13.727 -3.881 -12.914 1 97.94 145 PRO B O 1
ATOM 2302 N N . ALA B 1 146 ? 12.461 -2.105 -12.531 1 97.19 146 ALA B N 1
ATOM 2303 C CA . ALA B 1 146 ? 13.289 -1.146 -13.258 1 97.19 146 ALA B CA 1
ATOM 2304 C C . ALA B 1 146 ? 14 -0.197 -12.297 1 97.19 146 ALA B C 1
ATOM 2306 O O . ALA B 1 146 ? 15.172 0.121 -12.477 1 97.19 146 ALA B O 1
ATOM 2307 N N . ILE B 1 147 ? 13.32 0.295 -11.32 1 94.81 147 ILE B N 1
ATOM 2308 C CA . ILE B 1 147 ? 13.836 1.166 -10.266 1 94.81 147 ILE B CA 1
ATOM 2309 C C . ILE B 1 147 ? 13.414 0.631 -8.898 1 94.81 147 ILE B C 1
ATOM 2311 O O . ILE B 1 147 ? 12.258 0.252 -8.703 1 94.81 147 ILE B O 1
ATOM 2315 N N . CYS B 1 148 ? 14.297 0.476 -8.023 1 94.44 148 CYS B N 1
ATOM 2316 C CA . CYS B 1 148 ? 14.039 0.047 -6.656 1 94.44 148 CYS B CA 1
ATOM 2317 C C . CYS B 1 148 ? 14.617 1.043 -5.656 1 94.44 1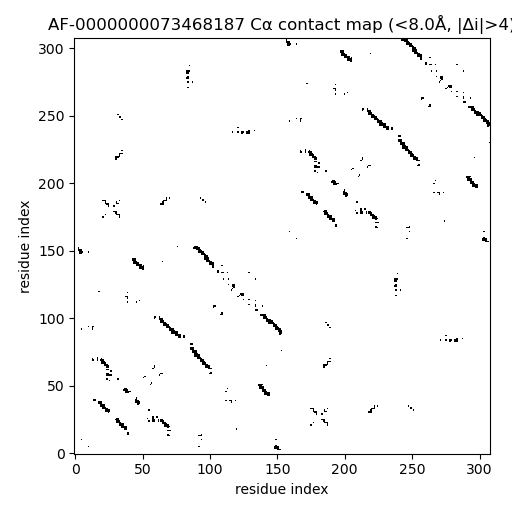48 CYS B C 1
ATOM 2319 O O . CYS B 1 148 ? 15.828 1.27 -5.625 1 94.44 148 CYS B O 1
ATOM 2321 N N . THR B 1 149 ? 13.742 1.617 -4.965 1 91.38 149 THR B N 1
ATOM 2322 C CA . THR B 1 149 ? 14.164 2.588 -3.961 1 91.38 149 THR B CA 1
ATOM 2323 C C . THR B 1 149 ? 13.773 2.123 -2.562 1 91.38 149 THR B C 1
ATOM 2325 O O . THR B 1 149 ? 12.625 1.742 -2.328 1 91.38 149 THR B O 1
ATOM 2328 N N . GLY B 1 150 ? 14.742 2.043 -1.724 1 91.19 150 GLY B N 1
ATOM 2329 C CA . GLY B 1 150 ? 14.523 1.724 -0.323 1 91.19 150 GLY B CA 1
ATOM 2330 C C . GLY B 1 150 ? 14.797 2.891 0.607 1 91.19 150 GLY B C 1
ATOM 2331 O O . GLY B 1 150 ? 15.836 3.539 0.509 1 91.19 150 GLY B O 1
ATOM 2332 N N . LYS B 1 151 ? 13.844 3.238 1.428 1 86.19 151 LYS B N 1
ATOM 2333 C CA . LYS B 1 151 ? 14.008 4.324 2.389 1 86.19 151 LYS B CA 1
ATOM 2334 C C . LYS B 1 151 ? 13.75 3.842 3.812 1 86.19 151 LYS B C 1
ATOM 2336 O O . LYS B 1 151 ? 13.062 2.836 4.02 1 86.19 151 LYS B O 1
ATOM 2341 N N . TYR B 1 152 ? 14.484 4.457 4.664 1 82.56 152 TYR B N 1
ATOM 2342 C CA . TYR B 1 152 ? 14.234 4.16 6.07 1 82.56 152 TYR B CA 1
ATOM 2343 C C . TYR B 1 152 ? 14.367 5.414 6.926 1 82.56 152 TYR B C 1
ATOM 2345 O O . TYR B 1 152 ? 14.93 6.418 6.484 1 82.56 152 TYR B O 1
ATOM 2353 N N . TYR B 1 153 ? 13.594 5.465 7.953 1 72.5 153 TYR B N 1
ATOM 2354 C CA . TYR B 1 153 ? 13.859 6.414 9.023 1 72.5 153 TYR B CA 1
ATOM 2355 C C . TYR B 1 153 ? 14.055 5.695 10.359 1 72.5 153 TYR B C 1
ATOM 2357 O O . TYR B 1 153 ? 13.328 4.758 10.68 1 72.5 153 TYR B O 1
ATOM 2365 N N . LEU B 1 154 ? 15.258 5.879 10.922 1 66.62 154 LEU B N 1
ATOM 2366 C CA . LEU B 1 154 ? 15.578 5.312 12.227 1 66.62 154 LEU B CA 1
ATOM 2367 C C . LEU B 1 154 ? 15.773 6.418 13.266 1 66.62 154 LEU B C 1
ATOM 2369 O O . LEU B 1 154 ? 16.281 7.492 12.938 1 66.62 154 LEU B O 1
#